Protein AF-A0A364VD06-F1 (afdb_monomer)

Radius of gyration: 24.63 Å; Cα contacts (8 Å, |Δi|>4): 506; chains: 1; bounding box: 63×83×62 Å

InterPro domains:
  IPR005321 Peptidase S58, DmpA [PF03576] (15-265)
  IPR005321 Peptidase S58, DmpA [PTHR36512] (17-267)
  IPR016117 ArgJ-like domain superfamily [SSF56266] (17-272)

Mean predicted aligned error: 12.64 Å

Organism: NCBI:txid2055947

pLDDT: mean 76.78, std 24.29, range [26.44, 98.81]

Solvent-accessible surface area (backbone atoms only — not comparable to full-atom values): 16702 Å² total; per-residue (Å²): 138,83,80,79,81,75,93,73,80,76,84,64,72,75,58,9,56,44,81,82,6,49,84,23,36,26,20,52,28,21,13,2,30,16,54,29,66,50,66,38,54,82,95,47,102,52,43,76,30,39,38,34,18,41,31,31,35,12,36,42,20,7,44,45,37,77,88,36,48,43,50,27,40,64,87,63,62,59,95,64,62,71,59,82,69,70,53,72,66,71,72,40,54,46,101,84,70,43,67,48,64,51,41,70,65,22,26,51,49,54,40,67,60,21,79,68,24,28,58,69,82,78,77,91,79,79,86,71,80,88,76,88,74,89,83,89,88,89,82,85,92,79,92,78,88,86,79,88,69,84,72,73,77,70,90,62,84,78,69,24,40,31,41,35,40,37,41,23,34,50,82,58,50,74,69,54,28,52,51,38,23,55,30,29,50,58,7,45,52,55,23,22,48,63,52,83,47,97,55,37,58,67,43,56,43,49,46,61,42,73,48,96,85,65,73,82,87,64,97,65,83,88,80,78,77,81,63,79,80,75,59,75,75,76,52,44,74,68,55,49,51,52,52,25,54,50,36,12,50,17,33,14,36,3,46,39,44,4,32,62,25,13,58,64,53,95,94,25,50,12,53,41,56,44,45,49,74,46,34,64,57,70,93,70,78,71,96,78,132

Secondary structure (DSSP, 8-state):
------TT-----S-S-SGGGTT-EETTEE-EEEEEEEEPPTTSTTTT-EEEEEEEE--SSBSB-TTT-SBTTGGG--TTGGGGG--HHHH-B-TTSPBPPPPHHHHHHHHHTSGGG--PPPP------------------------------------B--EEEEEESS---HHHHHHHHHHHHHHHHHHSBS-S-TTB--EEEEEE---TT----------SSSS----GGGS-HHHHHHHHHHHHHHHHHHHHHHHHT---BTTBPPHHHHHHHTTSS-S-S----

Nearest PDB structures (foldseek):
  4ihe-assembly1_A  TM=7.956E-01  e=1.108E-15  Streptantibioticus cattleyicolor
  3s3u-assembly1_A  TM=7.798E-01  e=3.876E-15  Streptantibioticus cattleyicolor
  4ihe-assembly2_B  TM=7.816E-01  e=5.884E-15  Streptantibioticus cattleyicolor
  4ihd-assembly1_A  TM=7.891E-01  e=2.720E-14  Streptantibioticus cattleyicolor
  3tm1-assembly1_A  TM=7.399E-01  e=4.454E-15  Streptantibioticus cattleyicolor

Structure (mmCIF, N/CA/C/O backbone):
data_AF-A0A364VD06-F1
#
_entry.id   AF-A0A364VD06-F1
#
loop_
_atom_site.group_PDB
_atom_site.id
_atom_site.type_symbol
_atom_site.label_atom_id
_atom_site.label_alt_id
_atom_site.label_comp_id
_atom_site.label_asym_id
_atom_site.label_entity_id
_atom_site.label_seq_id
_atom_site.pdbx_PDB_ins_code
_atom_site.Cartn_x
_atom_site.Cartn_y
_atom_site.Cartn_z
_atom_site.occupancy
_atom_site.B_iso_or_equiv
_atom_site.auth_seq_id
_atom_site.auth_comp_id
_atom_site.auth_asym_id
_atom_site.auth_atom_id
_atom_site.pdbx_PDB_model_num
ATOM 1 N N . ASP A 1 1 ? -28.774 -30.612 -4.378 1.00 36.72 1 ASP A N 1
ATOM 2 C CA . ASP A 1 1 ? -27.403 -30.069 -4.410 1.00 36.72 1 ASP A CA 1
ATOM 3 C C . ASP A 1 1 ? -27.417 -28.575 -4.667 1.00 36.72 1 ASP A C 1
ATOM 5 O O . ASP A 1 1 ? -27.367 -28.123 -5.804 1.00 36.72 1 ASP A O 1
ATOM 9 N N . GLN A 1 2 ? -27.587 -27.810 -3.589 1.00 27.64 2 GLN A N 1
ATOM 10 C CA . GLN A 1 2 ? -27.491 -26.353 -3.594 1.00 27.64 2 GLN A CA 1
ATOM 11 C C . GLN A 1 2 ? -26.003 -25.983 -3.557 1.00 27.64 2 GLN A C 1
ATOM 13 O O . GLN A 1 2 ? -25.320 -26.295 -2.585 1.00 27.64 2 GLN A O 1
ATOM 18 N N . ARG A 1 3 ? -25.489 -25.352 -4.620 1.00 30.38 3 ARG A N 1
ATOM 19 C CA . ARG A 1 3 ? -24.216 -24.625 -4.553 1.00 30.38 3 ARG A CA 1
ATOM 20 C C . ARG A 1 3 ? -24.477 -23.338 -3.781 1.00 30.38 3 ARG A C 1
ATOM 22 O O . ARG A 1 3 ? -25.237 -22.494 -4.241 1.00 30.38 3 ARG A O 1
ATOM 29 N N . SER A 1 4 ? -23.873 -23.229 -2.606 1.00 30.69 4 SER A N 1
ATOM 30 C CA . SER A 1 4 ? -23.713 -21.974 -1.883 1.00 30.69 4 SER A CA 1
ATOM 31 C C . SER A 1 4 ? -22.883 -21.022 -2.743 1.00 30.69 4 SER A C 1
ATOM 33 O O . SER A 1 4 ? -21.708 -21.293 -2.999 1.00 30.69 4 SER A O 1
ATOM 35 N N . GLU A 1 5 ? -23.497 -19.946 -3.224 1.00 34.19 5 GLU A N 1
ATOM 36 C CA . GLU A 1 5 ? -22.757 -18.812 -3.766 1.00 34.19 5 GLU A CA 1
ATOM 37 C C . GLU A 1 5 ? -22.038 -18.107 -2.615 1.00 34.19 5 GLU A C 1
ATOM 39 O O . GLU A 1 5 ? -22.646 -17.804 -1.589 1.00 34.19 5 GLU A O 1
ATOM 44 N N . ASP A 1 6 ? -20.731 -17.923 -2.775 1.00 32.88 6 ASP A N 1
ATOM 45 C CA . ASP A 1 6 ? -19.838 -17.276 -1.820 1.00 32.88 6 ASP A CA 1
ATOM 46 C C . ASP A 1 6 ? -20.001 -15.743 -1.909 1.00 32.88 6 ASP A C 1
ATOM 48 O O . ASP A 1 6 ? -19.650 -15.147 -2.937 1.00 32.88 6 ASP A O 1
ATOM 52 N N . PRO A 1 7 ? -20.555 -15.068 -0.885 1.00 32.47 7 PRO A N 1
ATOM 53 C CA . PRO A 1 7 ? -20.770 -13.630 -0.902 1.00 32.47 7 PRO A CA 1
ATOM 54 C C . PRO A 1 7 ? -19.480 -12.922 -0.467 1.00 32.47 7 PRO A C 1
ATOM 56 O O . PRO A 1 7 ? -19.363 -12.442 0.657 1.00 32.47 7 PRO A O 1
ATOM 59 N N . GLY A 1 8 ? -18.480 -12.874 -1.348 1.00 32.59 8 GLY A N 1
ATOM 60 C CA . GLY A 1 8 ? -17.195 -12.249 -1.005 1.00 32.59 8 GLY A CA 1
ATOM 61 C C . GLY A 1 8 ? -16.195 -12.052 -2.140 1.00 32.59 8 GLY A C 1
ATOM 62 O O . GLY A 1 8 ? -15.211 -11.336 -1.962 1.00 32.59 8 GLY A O 1
ATOM 63 N N . SER A 1 9 ? -16.442 -12.617 -3.323 1.00 36.97 9 SER A N 1
ATOM 64 C CA . SER A 1 9 ? -15.604 -12.375 -4.498 1.00 36.97 9 SER A CA 1
ATOM 65 C C . SER A 1 9 ? -15.882 -10.977 -5.056 1.00 36.97 9 SER A C 1
ATOM 67 O O . SER A 1 9 ? -16.634 -10.790 -6.012 1.00 36.97 9 SER A O 1
ATOM 69 N N . ASN A 1 10 ? -15.279 -9.958 -4.445 1.00 38.38 10 ASN A N 1
ATOM 70 C CA . ASN A 1 10 ? -15.113 -8.674 -5.103 1.00 38.38 10 ASN A CA 1
ATOM 71 C C . ASN A 1 10 ? -14.034 -8.890 -6.171 1.00 38.38 10 ASN A C 1
ATOM 73 O O . ASN A 1 10 ? -12.851 -8.638 -5.945 1.00 38.38 10 ASN A O 1
ATOM 77 N N . ALA A 1 11 ? -14.447 -9.441 -7.316 1.00 40.88 11 ALA A N 1
ATOM 78 C CA . ALA A 1 11 ? -13.677 -9.491 -8.551 1.00 40.88 11 ALA A CA 1
ATOM 79 C C . ALA A 1 11 ? -13.463 -8.046 -9.040 1.00 40.88 11 ALA A C 1
ATOM 81 O O . ALA A 1 11 ? -14.070 -7.577 -10.002 1.00 40.88 11 ALA A O 1
ATOM 82 N N . GLY A 1 12 ? -12.674 -7.296 -8.272 1.00 44.22 12 GLY A N 1
ATOM 83 C CA . GLY A 1 12 ? -12.392 -5.891 -8.465 1.00 44.22 12 GLY A CA 1
ATOM 84 C C . GLY A 1 12 ? -11.527 -5.729 -9.701 1.00 44.22 12 GLY A C 1
ATOM 85 O O . GLY A 1 12 ? -10.551 -6.449 -9.893 1.00 44.22 12 GLY A O 1
ATOM 86 N N . THR A 1 13 ? -11.937 -4.795 -10.549 1.00 50.88 13 THR A N 1
ATOM 87 C CA . THR A 1 13 ? -11.244 -4.300 -11.742 1.00 50.88 13 THR A CA 1
ATOM 88 C C . THR A 1 13 ? -9.730 -4.529 -11.721 1.00 50.88 13 THR A C 1
ATOM 90 O O . THR A 1 13 ? -9.037 -3.989 -10.861 1.00 50.88 13 THR A O 1
ATOM 93 N N . ARG A 1 14 ? -9.212 -5.272 -12.711 1.00 68.75 14 ARG A N 1
ATOM 94 C CA . ARG A 1 14 ? -7.769 -5.543 -12.868 1.00 68.75 14 ARG A CA 1
ATOM 95 C C . ARG A 1 14 ? -6.919 -4.273 -13.041 1.00 68.75 14 ARG A C 1
ATOM 97 O O . ARG A 1 14 ? -5.729 -4.323 -12.768 1.00 68.75 14 ARG A O 1
ATOM 104 N N . SER A 1 15 ? -7.519 -3.159 -13.471 1.00 76.06 15 SER A N 1
ATOM 105 C CA . SER A 1 15 ? -6.832 -1.879 -13.694 1.00 76.06 15 SER A CA 1
ATOM 106 C C . SER A 1 15 ? -6.941 -0.956 -12.477 1.00 76.06 15 SER A C 1
ATOM 108 O O . SER A 1 15 ? -8.039 -0.695 -11.979 1.00 76.06 15 SER A O 1
ATOM 110 N N . SER A 1 16 ? -5.812 -0.389 -12.041 1.00 89.75 16 SER A N 1
ATOM 111 C CA . SER A 1 16 ? -5.761 0.672 -11.021 1.00 89.75 16 SER A CA 1
ATOM 112 C C . SER A 1 16 ? -6.011 2.077 -11.584 1.00 89.75 16 SER A C 1
ATOM 114 O O . SER A 1 16 ? -6.089 3.053 -10.831 1.00 89.75 16 SER A O 1
ATOM 116 N N . CYS A 1 17 ? -6.160 2.221 -12.905 1.00 93.06 17 CYS A N 1
ATOM 117 C CA . CYS A 1 17 ? -6.302 3.511 -13.585 1.00 93.06 17 CYS A CA 1
ATOM 118 C C . CYS A 1 17 ? -7.764 3.989 -13.631 1.00 93.06 17 CYS A C 1
ATOM 120 O O . CYS A 1 17 ? -8.305 4.311 -14.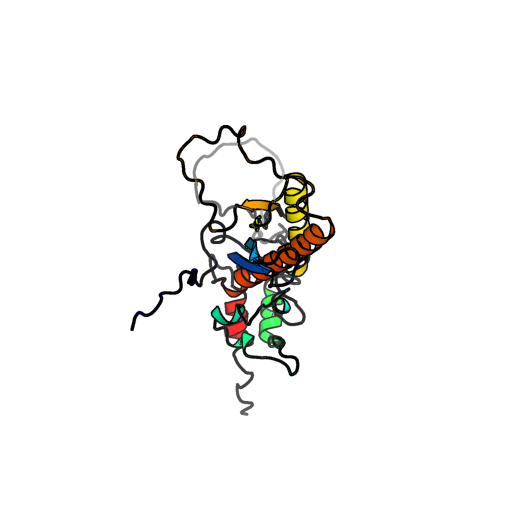695 1.00 93.06 17 CYS A O 1
ATOM 122 N N . ILE A 1 18 ? -8.398 4.052 -12.460 1.00 93.81 18 ILE A N 1
ATOM 123 C CA . ILE A 1 18 ? -9.812 4.400 -12.261 1.00 93.81 18 ILE A CA 1
ATOM 124 C C . ILE A 1 18 ? -9.968 5.572 -11.288 1.00 93.81 18 ILE A C 1
ATOM 126 O O . ILE A 1 18 ? -9.116 5.787 -10.426 1.00 93.81 18 ILE A O 1
ATOM 130 N N . GLY A 1 19 ? -11.060 6.335 -11.411 1.00 94.31 19 GLY A N 1
ATOM 131 C CA . GLY A 1 19 ? -11.362 7.460 -10.518 1.00 94.31 19 GLY A CA 1
ATOM 132 C C . GLY A 1 19 ? -10.174 8.415 -10.348 1.00 94.31 19 GLY A C 1
ATOM 133 O O . GLY A 1 19 ? -9.536 8.806 -11.327 1.00 94.31 19 GLY A O 1
ATOM 134 N N . ALA A 1 20 ? -9.833 8.738 -9.098 1.00 93.69 20 ALA A N 1
ATOM 135 C CA . ALA A 1 20 ? -8.666 9.561 -8.766 1.00 93.69 20 ALA A CA 1
ATOM 136 C C . ALA A 1 20 ? -7.315 8.924 -9.175 1.00 93.69 20 ALA A C 1
ATOM 138 O O . ALA A 1 20 ? -6.346 9.640 -9.407 1.00 93.69 20 ALA A O 1
ATOM 139 N N . GLY A 1 21 ? -7.250 7.598 -9.342 1.00 94.88 21 GLY A N 1
ATOM 140 C CA . GLY A 1 21 ? -6.067 6.875 -9.824 1.00 94.88 21 GLY A CA 1
ATOM 141 C C . GLY A 1 21 ? -5.807 7.005 -11.331 1.00 94.88 21 GLY A C 1
ATOM 142 O O . GLY A 1 21 ? -4.701 6.710 -11.793 1.00 94.88 21 GLY A O 1
ATOM 143 N N . ARG A 1 22 ? -6.779 7.482 -12.123 1.00 94.31 22 ARG A N 1
ATOM 144 C CA . ARG A 1 22 ? -6.655 7.606 -13.590 1.00 94.31 22 ARG A CA 1
ATOM 145 C C . ARG A 1 22 ? -5.430 8.429 -13.995 1.00 94.31 22 ARG A C 1
ATOM 147 O O . ARG A 1 22 ? -4.630 7.968 -14.801 1.00 94.31 22 ARG A O 1
ATOM 154 N N . GLY A 1 23 ? -5.269 9.611 -13.402 1.00 91.56 23 GLY A N 1
ATOM 155 C CA . GLY A 1 23 ? -4.155 10.528 -13.673 1.00 91.56 23 GLY A CA 1
ATOM 156 C C . GLY A 1 23 ? -2.950 10.369 -12.741 1.00 91.56 23 GLY A C 1
ATOM 157 O O . GLY A 1 23 ? -2.009 11.146 -12.847 1.00 91.56 23 GLY A O 1
ATOM 158 N N . ALA A 1 24 ? -2.978 9.406 -11.816 1.00 93.81 24 ALA A N 1
ATOM 159 C CA . ALA A 1 24 ? -1.940 9.252 -10.803 1.00 93.81 24 ALA A CA 1
ATOM 160 C C . ALA A 1 24 ? -0.601 8.790 -11.404 1.00 93.81 24 ALA A C 1
ATOM 162 O O . ALA A 1 24 ? -0.566 7.862 -12.222 1.00 93.81 24 ALA A O 1
ATOM 163 N N . THR A 1 25 ? 0.493 9.396 -10.944 1.00 92.94 25 THR A N 1
ATOM 164 C CA . THR A 1 25 ? 1.884 9.059 -11.279 1.00 92.94 25 THR A CA 1
ATOM 165 C C . THR A 1 25 ? 2.668 8.758 -10.008 1.00 92.94 25 THR A C 1
ATOM 167 O O . THR A 1 25 ? 2.644 9.551 -9.076 1.00 92.94 25 THR A O 1
ATOM 170 N N . ALA A 1 26 ? 3.380 7.640 -9.967 1.00 91.06 26 ALA A N 1
ATOM 171 C CA . ALA A 1 26 ? 4.240 7.255 -8.860 1.00 91.06 26 ALA A CA 1
ATOM 172 C C . ALA A 1 26 ? 5.706 7.425 -9.273 1.00 91.06 26 ALA A C 1
ATOM 174 O O . ALA A 1 26 ? 6.262 6.606 -10.011 1.00 91.06 26 ALA A O 1
ATOM 175 N N . GLY A 1 27 ? 6.313 8.541 -8.870 1.00 87.81 27 GLY A N 1
ATOM 176 C CA . GLY A 1 27 ? 7.571 8.983 -9.462 1.00 87.81 27 GLY A CA 1
ATOM 177 C C . GLY A 1 27 ? 7.390 9.303 -10.953 1.00 87.81 27 GLY A C 1
ATOM 178 O O . GLY A 1 27 ? 6.568 10.146 -11.314 1.00 87.81 27 GLY A O 1
ATOM 179 N N . ALA A 1 28 ? 8.154 8.640 -11.829 1.00 83.25 28 ALA A N 1
ATOM 180 C CA . ALA A 1 28 ? 7.954 8.701 -13.293 1.00 83.25 28 ALA A CA 1
ATOM 181 C C . ALA A 1 28 ? 7.119 7.547 -13.847 1.00 83.25 28 ALA A C 1
ATOM 183 O O . ALA A 1 28 ? 6.904 7.484 -15.055 1.00 83.25 28 ALA A O 1
ATOM 184 N N . LEU A 1 29 ? 6.681 6.620 -13.000 1.00 91.69 29 LEU A N 1
ATOM 185 C CA . LEU A 1 29 ? 5.861 5.505 -13.441 1.00 91.69 29 LEU A CA 1
ATOM 186 C C . LEU A 1 29 ? 4.390 5.839 -13.260 1.00 91.69 29 LEU A C 1
ATOM 188 O O . LEU A 1 29 ? 4.002 6.744 -12.514 1.00 91.69 29 LEU A O 1
ATOM 192 N N . LYS A 1 30 ? 3.544 5.078 -13.939 1.00 93.88 30 LYS A N 1
ATOM 193 C CA . LYS A 1 30 ? 2.115 5.142 -13.712 1.00 93.88 30 LYS A CA 1
ATOM 194 C C . LYS A 1 30 ? 1.819 4.693 -12.275 1.00 93.88 30 LYS A C 1
ATOM 196 O O . LYS A 1 30 ? 2.238 3.620 -11.851 1.00 93.88 30 LYS A O 1
ATOM 201 N N . GLY A 1 31 ? 1.105 5.541 -11.537 1.00 94.06 31 GLY A N 1
ATOM 202 C CA . GLY A 1 31 ? 0.510 5.200 -10.247 1.00 94.06 31 GLY A CA 1
ATOM 203 C C . GLY A 1 31 ? -0.921 4.692 -10.422 1.00 94.06 31 GLY A C 1
ATOM 204 O O . GLY A 1 31 ? -1.351 4.360 -11.527 1.00 94.06 31 GLY A O 1
ATOM 205 N N . GLY A 1 32 ? -1.724 4.707 -9.366 1.00 96.25 32 GLY A N 1
ATOM 206 C CA . GLY A 1 32 ? -3.113 4.276 -9.494 1.00 96.25 32 GLY A CA 1
ATOM 207 C C . GLY A 1 32 ? -3.839 4.142 -8.172 1.00 96.25 32 GLY A C 1
ATOM 208 O O . GLY A 1 32 ? -3.337 4.543 -7.127 1.00 96.25 32 GLY A O 1
ATOM 209 N N . PHE A 1 33 ? -5.036 3.576 -8.238 1.00 97.62 33 PHE A N 1
ATOM 210 C CA . PHE A 1 33 ? -5.810 3.159 -7.081 1.00 97.62 33 PHE A CA 1
ATOM 211 C C . PHE A 1 33 ? -5.487 1.710 -6.700 1.00 97.62 33 PHE A C 1
ATOM 213 O O . PHE A 1 33 ? -5.505 0.824 -7.551 1.00 97.62 33 PHE A O 1
ATOM 220 N N . GLY A 1 34 ? -5.243 1.451 -5.423 1.00 97.31 34 GLY A N 1
ATOM 221 C CA . GLY A 1 34 ? -5.107 0.098 -4.899 1.00 97.31 34 GLY A CA 1
ATOM 222 C C . GLY A 1 34 ? -5.801 -0.056 -3.559 1.00 97.31 34 GLY A C 1
ATOM 223 O O . GLY A 1 34 ? -6.060 0.920 -2.854 1.00 97.31 34 GLY A O 1
ATOM 224 N N . GLN A 1 35 ? -6.119 -1.297 -3.215 1.00 96.88 35 GLN A N 1
ATOM 225 C CA . GLN A 1 35 ? -6.749 -1.638 -1.949 1.00 96.88 35 GLN A CA 1
ATOM 226 C C . GLN A 1 35 ? -6.176 -2.940 -1.407 1.00 96.88 35 GLN A C 1
ATOM 228 O O . GLN A 1 35 ? -5.760 -3.798 -2.180 1.00 96.88 35 GLN A O 1
ATOM 233 N N . ALA A 1 36 ? -6.177 -3.078 -0.089 1.00 97.62 36 ALA A N 1
ATOM 234 C CA . ALA A 1 36 ? -5.827 -4.313 0.594 1.00 97.62 36 ALA A CA 1
ATOM 235 C C . ALA A 1 36 ? -6.552 -4.379 1.936 1.00 97.62 36 ALA A C 1
ATOM 237 O O . ALA A 1 36 ? -6.872 -3.352 2.537 1.00 97.62 36 ALA A O 1
ATOM 238 N N . SER A 1 37 ? -6.778 -5.585 2.441 1.00 96.75 37 SER A N 1
ATOM 239 C CA . SER A 1 37 ? -7.373 -5.787 3.759 1.00 96.75 37 SER A CA 1
ATOM 240 C C . SER A 1 37 ? -6.777 -6.987 4.475 1.00 96.75 37 SER A C 1
ATOM 242 O O . SER A 1 37 ? -6.149 -7.858 3.869 1.00 96.75 37 SER A O 1
ATOM 244 N N . ALA A 1 38 ? -6.975 -7.029 5.785 1.00 95.94 38 ALA A N 1
ATOM 245 C CA . ALA A 1 38 ? -6.670 -8.174 6.621 1.00 95.94 38 ALA A CA 1
ATOM 246 C C . ALA A 1 38 ? -7.745 -8.330 7.698 1.00 95.94 38 ALA A C 1
ATOM 248 O O . ALA A 1 38 ? -8.287 -7.345 8.207 1.00 95.94 38 ALA A O 1
ATOM 249 N N . VAL A 1 39 ? -8.023 -9.584 8.040 1.00 95.31 39 VAL A N 1
ATOM 250 C CA . VAL A 1 39 ? -8.900 -9.962 9.146 1.00 95.31 39 VAL A CA 1
ATOM 251 C C . VAL A 1 39 ? -8.021 -10.454 10.285 1.00 95.31 39 VAL A C 1
ATOM 253 O O . VAL A 1 39 ? -7.088 -11.229 10.062 1.00 95.31 39 VAL A O 1
ATOM 256 N N . PHE A 1 40 ? -8.296 -10.000 11.502 1.00 94.81 40 PHE A N 1
ATOM 257 C CA . PHE A 1 40 ? -7.611 -10.507 12.681 1.00 94.81 40 PHE A CA 1
ATOM 258 C C . PHE A 1 40 ? -7.995 -11.972 12.921 1.00 94.81 40 PHE A C 1
ATOM 260 O O . PHE A 1 40 ? -9.189 -12.284 12.978 1.00 94.81 40 PHE A O 1
ATOM 267 N N . PRO A 1 41 ? -7.010 -12.873 13.071 1.00 93.25 41 PRO A N 1
ATOM 268 C CA . PRO A 1 41 ? -7.284 -14.292 13.206 1.00 93.25 41 PRO A CA 1
ATOM 269 C C . PRO A 1 41 ? -7.941 -14.617 14.548 1.00 93.25 41 PRO A C 1
ATOM 271 O O . PRO A 1 41 ? -7.793 -13.888 15.539 1.00 93.25 41 PRO A O 1
ATOM 274 N N . GLU A 1 42 ? -8.632 -15.756 14.568 1.00 92.88 42 GLU A N 1
ATOM 275 C CA . GLU A 1 42 ? -9.198 -16.342 15.780 1.00 92.88 42 GLU A CA 1
ATOM 276 C C . GLU A 1 42 ? -8.148 -16.485 16.889 1.00 92.88 42 GLU A C 1
ATOM 278 O O . GLU A 1 42 ? -6.963 -16.718 16.638 1.00 92.88 42 GLU A O 1
ATOM 283 N N . GLY A 1 43 ? -8.586 -16.317 18.137 1.00 88.50 43 GLY A N 1
ATOM 284 C CA . GLY A 1 43 ? -7.708 -16.371 19.312 1.00 88.50 43 GLY A CA 1
ATOM 285 C C . GLY A 1 43 ? -6.885 -15.101 19.572 1.00 88.50 43 GLY A C 1
ATOM 286 O O . GLY A 1 43 ? -6.153 -15.052 20.561 1.00 88.50 43 GLY A O 1
ATOM 287 N N . THR A 1 44 ? -7.011 -14.057 18.745 1.00 91.31 44 THR A N 1
ATOM 288 C CA . THR A 1 44 ? -6.454 -12.726 19.042 1.00 91.31 44 THR A CA 1
ATOM 289 C C . THR A 1 44 ? -7.467 -11.835 19.761 1.00 91.31 44 THR A C 1
ATOM 291 O O . THR A 1 44 ? -8.675 -12.030 19.666 1.00 91.31 44 THR A O 1
ATOM 294 N N . ALA A 1 45 ? -6.987 -10.789 20.441 1.00 88.81 45 ALA A N 1
ATOM 295 C CA . ALA A 1 45 ? -7.849 -9.821 21.132 1.00 88.81 45 ALA A CA 1
ATOM 296 C C . ALA A 1 45 ? -8.724 -8.965 20.191 1.00 88.81 45 ALA A C 1
ATOM 298 O O . ALA A 1 45 ? -9.479 -8.120 20.670 1.00 88.81 45 ALA A O 1
ATOM 299 N N . LEU A 1 46 ? -8.574 -9.121 18.874 1.00 91.06 46 LEU A N 1
ATOM 300 C CA . LEU A 1 46 ? -9.342 -8.423 17.845 1.00 91.06 46 LEU A CA 1
ATOM 301 C C . LEU A 1 46 ? -9.967 -9.401 16.842 1.00 91.06 46 LEU A C 1
ATOM 303 O O . LEU A 1 46 ? -10.345 -8.969 15.758 1.00 91.06 46 LEU A O 1
ATOM 307 N N . ALA A 1 47 ? -10.043 -10.695 17.17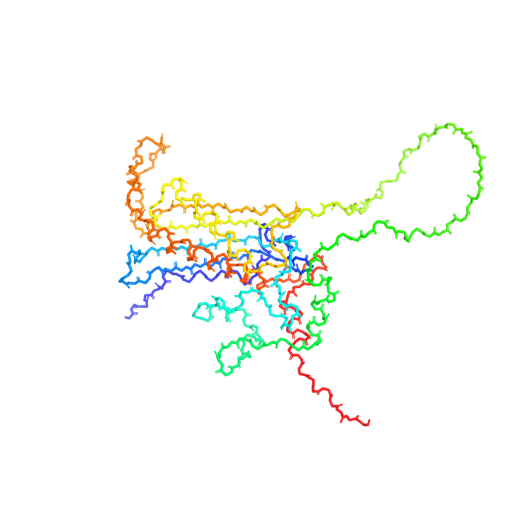5 1.00 92.12 47 ALA A N 1
ATOM 308 C CA . ALA A 1 47 ? -10.528 -11.745 16.283 1.00 92.12 47 ALA A CA 1
ATOM 309 C C . ALA A 1 47 ? -11.823 -11.344 15.555 1.00 92.12 47 ALA A C 1
ATOM 311 O O . ALA A 1 47 ? -12.750 -10.802 16.157 1.00 92.12 47 ALA A O 1
ATOM 312 N N . GLY A 1 48 ? -11.853 -11.573 14.241 1.00 88.81 48 GLY A N 1
ATOM 313 C CA . GLY A 1 48 ? -12.991 -11.240 13.383 1.00 88.81 48 GLY A CA 1
ATOM 314 C C . GLY A 1 48 ? -13.081 -9.769 12.965 1.00 88.81 48 GLY A C 1
ATOM 315 O O . GLY A 1 48 ? -13.790 -9.461 12.008 1.00 88.81 48 GLY A O 1
ATOM 316 N N . HIS A 1 49 ? -12.340 -8.849 13.595 1.00 92.00 49 HIS A N 1
ATOM 317 C CA . HIS A 1 49 ? -12.269 -7.479 13.097 1.00 92.00 49 HIS A CA 1
ATOM 318 C C . HIS A 1 49 ? -11.421 -7.379 11.827 1.00 92.00 49 HIS A C 1
ATOM 320 O O . HIS A 1 49 ? -10.429 -8.086 11.642 1.00 92.00 49 HIS A O 1
ATOM 326 N N . VAL A 1 50 ? -11.792 -6.435 10.968 1.00 94.94 50 VAL A N 1
ATOM 327 C CA . VAL A 1 50 ? -11.128 -6.153 9.696 1.00 94.94 50 VAL A CA 1
ATOM 328 C C . VAL A 1 50 ? -10.395 -4.821 9.777 1.00 94.94 50 VAL A C 1
ATOM 330 O O . VAL A 1 50 ? -10.870 -3.875 10.412 1.00 94.94 50 VAL A O 1
ATOM 333 N N . VAL A 1 51 ? -9.255 -4.730 9.098 1.00 97.56 51 VAL A N 1
ATOM 334 C CA . VAL A 1 51 ? -8.626 -3.467 8.698 1.00 97.56 51 VAL A CA 1
ATOM 335 C C . VAL A 1 51 ? -8.442 -3.502 7.188 1.00 97.56 51 VAL A C 1
ATOM 337 O O . VAL A 1 51 ? -7.867 -4.446 6.649 1.00 97.56 51 VAL A O 1
ATOM 340 N N . ALA A 1 52 ? -8.932 -2.476 6.508 1.00 98.12 52 ALA A N 1
ATOM 341 C CA . ALA A 1 52 ? -8.820 -2.298 5.071 1.00 98.12 52 ALA A CA 1
ATOM 342 C C . ALA A 1 52 ? -8.200 -0.937 4.762 1.00 98.12 52 ALA A C 1
ATOM 344 O O . ALA A 1 52 ? -8.456 0.040 5.465 1.00 98.12 52 ALA A O 1
ATOM 345 N N . ALA A 1 53 ? -7.409 -0.872 3.700 1.00 98.44 53 ALA A N 1
ATOM 346 C CA . ALA A 1 53 ? -6.851 0.352 3.161 1.00 98.44 53 ALA A CA 1
ATOM 347 C C . ALA A 1 53 ? -7.235 0.494 1.688 1.00 98.44 53 ALA A C 1
ATOM 349 O O . ALA A 1 53 ? -7.237 -0.484 0.944 1.00 98.44 53 ALA A O 1
ATOM 350 N N . ALA A 1 54 ? -7.523 1.723 1.275 1.00 98.06 54 ALA A N 1
ATOM 351 C CA . ALA A 1 54 ? -7.743 2.110 -0.111 1.00 98.06 54 ALA A CA 1
ATOM 352 C C . ALA A 1 54 ? -6.915 3.367 -0.389 1.00 98.06 54 ALA A C 1
ATOM 354 O O . ALA A 1 54 ? -7.032 4.349 0.346 1.00 98.06 54 ALA A O 1
ATOM 355 N N . VAL A 1 55 ? -6.048 3.333 -1.400 1.00 98.56 55 VAL A N 1
ATOM 356 C CA . VAL A 1 55 ? -4.989 4.330 -1.603 1.00 98.56 55 VAL A CA 1
ATOM 357 C C . VAL A 1 55 ? -4.910 4.730 -3.068 1.00 98.56 55 VAL A C 1
ATOM 359 O O . VAL A 1 55 ? -4.913 3.881 -3.956 1.00 98.56 55 VAL A O 1
ATOM 362 N N . VAL A 1 56 ? -4.812 6.032 -3.320 1.00 98.38 56 VAL A N 1
ATOM 363 C CA . VAL A 1 56 ? -4.397 6.592 -4.605 1.00 98.38 56 VAL A CA 1
ATOM 364 C C . VAL A 1 56 ? -2.918 6.927 -4.502 1.00 98.38 56 VAL A C 1
ATOM 366 O O . VAL A 1 56 ? -2.526 7.877 -3.824 1.00 98.38 56 VAL A O 1
ATOM 369 N N . THR A 1 57 ? -2.102 6.136 -5.181 1.00 97.25 57 THR A N 1
ATOM 370 C CA . THR A 1 57 ? -0.645 6.232 -5.179 1.00 97.25 57 THR A CA 1
ATOM 371 C C . THR A 1 57 ? -0.207 7.248 -6.221 1.00 97.25 57 THR A C 1
ATOM 373 O O . THR A 1 57 ? -0.133 6.932 -7.410 1.00 97.25 57 THR A O 1
ATOM 376 N N . ASN A 1 58 ? 0.080 8.470 -5.776 1.00 96.31 58 ASN A N 1
ATOM 377 C CA . ASN A 1 58 ? 0.674 9.519 -6.604 1.00 96.31 58 ASN A CA 1
ATOM 378 C C . ASN A 1 58 ? 1.852 10.224 -5.889 1.00 96.31 58 ASN A C 1
ATOM 380 O O . ASN A 1 58 ? 1.807 11.443 -5.721 1.00 96.31 58 ASN A O 1
ATOM 384 N N . PRO A 1 59 ? 2.864 9.484 -5.391 1.00 94.62 59 PRO A N 1
ATOM 385 C CA . PRO A 1 59 ? 4.010 10.063 -4.692 1.00 94.62 59 PRO A CA 1
ATOM 386 C C . PRO A 1 59 ? 5.038 10.688 -5.644 1.00 94.62 59 PRO A C 1
ATOM 388 O O . PRO A 1 59 ? 5.187 10.263 -6.793 1.00 94.62 59 PRO A O 1
ATOM 391 N N . GLN A 1 60 ? 5.837 11.627 -5.129 1.00 91.38 60 GLN A N 1
ATOM 392 C CA . GLN A 1 60 ? 7.057 12.079 -5.803 1.00 91.38 60 GLN A CA 1
ATOM 393 C C . GLN A 1 60 ? 8.152 11.002 -5.829 1.00 91.38 60 GLN A C 1
ATOM 395 O O . GLN A 1 60 ? 8.901 10.900 -6.808 1.00 91.38 60 GLN A O 1
ATOM 400 N N . GLY A 1 61 ? 8.275 10.254 -4.728 1.00 91.25 61 GLY A N 1
ATOM 401 C CA . GLY A 1 61 ? 9.292 9.225 -4.532 1.00 91.25 61 GLY A CA 1
ATOM 402 C C . GLY A 1 61 ? 9.110 7.988 -5.409 1.00 91.25 61 GLY A C 1
ATOM 403 O O . GLY A 1 61 ? 8.073 7.781 -6.038 1.00 91.25 61 GLY A O 1
ATOM 404 N N . SER A 1 62 ? 10.136 7.138 -5.423 1.00 92.88 62 SER A N 1
ATOM 405 C CA . SER A 1 62 ? 10.105 5.869 -6.147 1.00 92.88 62 SER A CA 1
ATOM 406 C C . SER A 1 62 ? 9.246 4.833 -5.433 1.00 92.88 62 SER A C 1
ATOM 408 O O . SER A 1 62 ? 9.340 4.674 -4.217 1.00 92.88 62 SER A O 1
ATOM 410 N N . VAL A 1 63 ? 8.488 4.064 -6.212 1.00 95.00 63 VAL A N 1
ATOM 411 C CA . VAL A 1 63 ? 7.745 2.875 -5.761 1.00 95.00 63 VAL A CA 1
ATOM 412 C C . VAL A 1 63 ? 8.488 1.564 -6.006 1.00 95.00 63 VAL A C 1
ATOM 414 O O . VAL A 1 63 ? 7.961 0.505 -5.691 1.00 95.00 63 VAL A O 1
ATOM 417 N N . PHE A 1 64 ? 9.703 1.607 -6.554 1.00 94.81 64 PHE A N 1
ATOM 418 C CA . PHE A 1 64 ? 10.522 0.421 -6.806 1.00 94.81 64 PHE A CA 1
ATOM 419 C C . PHE A 1 64 ? 11.935 0.569 -6.242 1.00 94.81 64 PHE A C 1
ATOM 421 O O . PHE A 1 64 ? 12.483 1.676 -6.152 1.00 94.81 64 PHE A O 1
ATOM 428 N N . ASP A 1 65 ? 12.533 -0.568 -5.905 1.00 94.06 65 ASP A N 1
ATOM 429 C CA . ASP A 1 65 ? 13.925 -0.682 -5.501 1.00 94.06 65 ASP A CA 1
ATOM 430 C C . ASP A 1 65 ? 14.850 -0.592 -6.718 1.00 94.06 65 ASP A C 1
ATOM 432 O O . ASP A 1 65 ? 14.794 -1.465 -7.584 1.00 94.06 65 ASP A O 1
ATOM 436 N N . PRO A 1 66 ? 15.733 0.420 -6.816 1.00 91.69 66 PRO A N 1
ATOM 437 C CA . PRO A 1 66 ? 16.638 0.554 -7.954 1.00 91.69 66 PRO A CA 1
ATOM 438 C C . PRO A 1 66 ? 17.678 -0.572 -8.047 1.00 91.69 66 PRO A C 1
ATOM 440 O O . PRO A 1 66 ? 18.313 -0.707 -9.088 1.00 91.69 66 PRO A O 1
ATOM 443 N N . THR A 1 67 ? 17.860 -1.370 -6.992 1.00 92.12 67 THR A N 1
ATOM 444 C CA . THR A 1 67 ? 18.799 -2.502 -6.973 1.00 92.12 67 THR A CA 1
ATOM 445 C C . THR A 1 67 ? 18.177 -3.763 -7.560 1.00 92.12 67 THR A C 1
ATOM 447 O O . THR A 1 67 ? 18.857 -4.521 -8.242 1.00 92.12 67 THR A O 1
ATOM 450 N N . THR A 1 68 ? 16.890 -4.003 -7.295 1.00 93.19 68 THR A N 1
ATOM 451 C CA . THR A 1 68 ? 16.196 -5.237 -7.704 1.00 93.19 68 THR A CA 1
ATOM 452 C C . THR A 1 68 ? 15.174 -5.018 -8.817 1.00 93.19 68 THR A C 1
ATOM 454 O O . THR A 1 68 ? 14.739 -5.974 -9.453 1.00 93.19 68 THR A O 1
ATOM 457 N N . GLY A 1 69 ? 14.756 -3.776 -9.054 1.00 92.62 69 GLY A N 1
ATOM 458 C CA . GLY A 1 69 ? 13.672 -3.412 -9.965 1.00 92.62 69 GLY A CA 1
ATOM 459 C C . GLY A 1 69 ? 12.272 -3.754 -9.447 1.00 92.62 69 GLY A C 1
ATOM 460 O O . GLY A 1 69 ? 11.296 -3.436 -10.121 1.00 92.62 69 GLY A O 1
ATOM 461 N N . LEU A 1 70 ? 12.145 -4.387 -8.277 1.00 95.19 70 LEU A N 1
ATOM 462 C CA . LEU A 1 70 ? 10.860 -4.804 -7.715 1.00 95.19 70 LEU A CA 1
ATOM 463 C C . LEU A 1 70 ? 10.181 -3.661 -6.949 1.00 95.19 70 LEU A C 1
ATOM 465 O O . LEU A 1 70 ? 10.881 -2.791 -6.425 1.00 95.19 70 LEU A O 1
ATOM 469 N N . PRO A 1 71 ? 8.841 -3.655 -6.825 1.00 96.06 71 PRO A N 1
ATOM 470 C CA . PRO A 1 71 ? 8.153 -2.675 -6.007 1.00 96.06 71 PRO A CA 1
ATOM 471 C C . PRO A 1 71 ? 8.630 -2.742 -4.556 1.00 96.06 71 PRO A C 1
ATOM 473 O O . PRO A 1 71 ? 8.807 -3.826 -3.988 1.00 96.06 71 PRO A O 1
ATOM 476 N N . TRP A 1 72 ? 8.803 -1.583 -3.929 1.00 96.12 72 TRP A N 1
ATOM 477 C CA . TRP A 1 72 ? 8.970 -1.543 -2.485 1.00 96.12 72 TRP A CA 1
ATOM 478 C C . TRP A 1 72 ? 7.727 -2.149 -1.827 1.00 96.12 72 TRP A C 1
ATOM 480 O O . TRP A 1 72 ? 6.601 -1.863 -2.225 1.00 96.12 72 TRP A O 1
ATOM 490 N N . GLY A 1 73 ? 7.931 -3.020 -0.842 1.00 95.56 73 GLY A N 1
ATOM 491 C CA . GLY A 1 73 ? 6.836 -3.731 -0.186 1.00 95.56 73 GLY A CA 1
ATOM 492 C C . GLY A 1 73 ? 6.331 -4.967 -0.933 1.00 95.56 73 GLY A C 1
ATOM 493 O O . GLY A 1 73 ? 5.381 -5.584 -0.465 1.00 95.56 73 GLY A O 1
ATOM 494 N N . ILE A 1 74 ? 6.969 -5.415 -2.026 1.00 95.50 74 ILE A N 1
ATOM 495 C CA . ILE A 1 74 ? 6.578 -6.667 -2.708 1.00 95.50 74 ILE A CA 1
ATOM 496 C C . ILE A 1 74 ? 6.561 -7.885 -1.762 1.00 95.50 74 ILE A C 1
ATOM 498 O O . ILE A 1 74 ? 5.749 -8.789 -1.918 1.00 95.50 74 ILE A O 1
ATOM 502 N N . GLY A 1 75 ? 7.417 -7.888 -0.734 1.00 93.31 75 GLY A N 1
ATOM 503 C CA . GLY A 1 75 ? 7.468 -8.930 0.296 1.00 93.31 75 GLY A CA 1
ATOM 504 C C . GLY A 1 75 ? 6.372 -8.845 1.366 1.00 93.31 75 GLY A C 1
ATOM 505 O O . GLY A 1 75 ? 6.337 -9.701 2.244 1.00 93.31 75 GLY A O 1
ATOM 506 N N . SER A 1 76 ? 5.499 -7.833 1.321 1.00 93.62 76 SER A N 1
ATOM 507 C CA . SER A 1 76 ? 4.339 -7.706 2.218 1.00 93.62 76 SER A CA 1
ATOM 508 C C . SER A 1 76 ? 3.142 -8.568 1.792 1.00 93.62 76 SER A C 1
ATOM 510 O O . SER A 1 76 ? 2.122 -8.565 2.478 1.00 93.62 76 SER A O 1
ATOM 512 N N . GLU A 1 77 ? 3.280 -9.301 0.680 1.00 92.75 77 GLU A N 1
ATOM 513 C CA . GLU A 1 77 ? 2.274 -10.200 0.115 1.00 92.75 77 GLU A CA 1
ATOM 514 C C . GLU A 1 77 ? 1.656 -11.122 1.175 1.00 92.75 77 GLU A C 1
ATOM 516 O O . GLU A 1 77 ? 2.356 -11.830 1.904 1.00 92.75 77 GLU A O 1
ATOM 521 N N . MET A 1 78 ? 0.325 -11.167 1.215 1.00 91.31 78 MET A N 1
ATOM 522 C CA . MET A 1 78 ? -0.422 -12.119 2.031 1.00 91.31 78 MET A CA 1
ATOM 523 C C . MET A 1 78 ? -1.102 -13.164 1.150 1.00 91.31 78 MET A C 1
ATOM 525 O O . MET A 1 78 ? -1.831 -12.828 0.225 1.00 91.31 78 MET A O 1
ATOM 529 N N . ALA A 1 79 ? -0.879 -14.446 1.459 1.00 88.56 79 ALA A N 1
ATOM 530 C CA . ALA A 1 79 ? -1.546 -15.582 0.812 1.00 88.56 79 ALA A CA 1
ATOM 531 C C . ALA A 1 79 ? -1.500 -15.575 -0.736 1.00 88.56 79 ALA A C 1
ATOM 533 O O . ALA A 1 79 ? -2.431 -16.044 -1.385 1.00 88.56 79 ALA A O 1
ATOM 534 N N . GLY A 1 80 ? -0.419 -15.054 -1.329 1.00 89.56 80 GLY A N 1
ATOM 535 C CA . GLY A 1 80 ? -0.254 -15.012 -2.786 1.00 89.56 80 GLY A CA 1
ATOM 536 C C . GLY A 1 80 ? -1.169 -14.011 -3.499 1.00 89.56 80 GLY A C 1
ATOM 537 O O . GLY A 1 80 ? -1.413 -14.157 -4.693 1.00 89.56 80 GLY A O 1
ATOM 538 N N . GLU A 1 81 ? -1.718 -13.020 -2.791 1.00 92.19 81 GLU A N 1
ATOM 539 C CA . GLU A 1 81 ? -2.721 -12.094 -3.335 1.00 92.19 81 GLU A CA 1
ATOM 540 C C . GLU A 1 81 ? -2.283 -11.332 -4.594 1.00 92.19 81 GLU A C 1
ATOM 542 O O . GLU A 1 81 ? -3.132 -10.939 -5.393 1.00 92.19 81 GLU A O 1
ATOM 547 N N . PHE A 1 82 ? -0.978 -11.122 -4.805 1.00 93.69 82 PHE A N 1
ATOM 548 C CA . PHE A 1 82 ? -0.482 -10.407 -5.981 1.00 93.69 82 PHE A CA 1
ATOM 549 C C . PHE A 1 82 ? -0.513 -11.276 -7.247 1.00 93.69 82 PHE A C 1
ATOM 551 O O . PHE A 1 82 ? -0.441 -10.742 -8.354 1.00 93.69 82 PHE A O 1
ATOM 558 N N . ALA A 1 83 ? -0.702 -12.595 -7.122 1.00 90.12 83 ALA A N 1
ATOM 559 C CA . ALA A 1 83 ? -0.814 -13.507 -8.260 1.00 90.12 83 ALA A CA 1
ATOM 560 C C . ALA A 1 83 ? -2.014 -13.199 -9.177 1.00 90.12 83 ALA A C 1
ATOM 562 O O . ALA A 1 83 ? -2.001 -13.588 -10.343 1.00 90.12 83 ALA A O 1
ATOM 563 N N . VAL A 1 84 ? -3.018 -12.455 -8.692 1.00 89.00 84 VAL A N 1
ATOM 564 C CA . VAL A 1 84 ? -4.190 -12.022 -9.478 1.00 89.00 84 VAL A CA 1
ATOM 565 C C . VAL A 1 84 ? -3.825 -11.195 -10.719 1.00 89.00 84 VAL A C 1
ATOM 567 O O . VAL A 1 84 ? -4.604 -11.133 -11.669 1.00 89.00 84 VAL A O 1
ATOM 570 N N . TYR A 1 85 ? -2.643 -10.571 -10.729 1.00 90.25 85 TYR A N 1
ATOM 571 C CA . TYR A 1 85 ? -2.163 -9.768 -11.854 1.00 90.25 85 TYR A CA 1
ATOM 572 C C . TYR A 1 85 ? -1.508 -10.591 -12.966 1.00 90.25 85 TYR A C 1
ATOM 574 O O . TYR A 1 85 ? -1.198 -10.028 -14.009 1.00 90.25 85 TYR A O 1
ATOM 582 N N . GLU A 1 86 ? -1.307 -11.900 -12.759 1.00 88.44 86 GLU A N 1
ATOM 583 C CA . GLU A 1 86 ? -0.798 -12.842 -13.772 1.00 88.44 86 GLU A CA 1
ATOM 584 C C . GLU A 1 86 ? 0.541 -12.411 -14.412 1.00 88.44 86 GLU A C 1
ATOM 586 O O . GLU A 1 86 ? 0.869 -12.805 -15.529 1.00 88.44 86 GLU A O 1
ATOM 591 N N . LEU A 1 87 ? 1.339 -11.615 -13.691 1.00 85.69 87 LEU A N 1
ATOM 592 C CA . LEU A 1 87 ? 2.657 -11.166 -14.136 1.00 85.69 87 LEU A CA 1
ATOM 593 C C . LEU A 1 87 ? 3.665 -12.313 -14.002 1.00 85.69 87 LEU A C 1
ATOM 595 O O . LEU A 1 87 ? 3.858 -12.853 -12.906 1.00 85.69 87 LEU A O 1
ATOM 599 N N . SER A 1 88 ? 4.329 -12.673 -15.103 1.00 86.12 88 SER A N 1
ATOM 600 C CA . SER A 1 88 ? 5.276 -13.794 -15.166 1.00 86.12 88 SER A CA 1
ATOM 601 C C . SER A 1 88 ? 6.405 -13.643 -14.146 1.00 86.12 88 SER A C 1
ATOM 603 O O . SER A 1 88 ? 6.823 -14.612 -13.504 1.00 86.12 88 SER A O 1
ATOM 605 N N . ILE A 1 89 ? 6.835 -12.401 -13.914 1.00 84.75 89 ILE A N 1
ATOM 606 C CA . ILE A 1 89 ? 7.886 -12.073 -12.957 1.00 84.75 89 ILE A CA 1
ATOM 607 C C . ILE A 1 89 ? 7.534 -12.505 -11.526 1.00 84.75 89 ILE A C 1
ATOM 609 O O . ILE A 1 89 ? 8.447 -12.841 -10.775 1.00 84.75 89 ILE A O 1
ATOM 613 N N . LEU A 1 90 ? 6.247 -12.528 -11.139 1.00 85.81 90 LEU A N 1
ATOM 614 C CA . LEU A 1 90 ? 5.814 -12.857 -9.768 1.00 85.81 90 LEU A CA 1
ATOM 615 C C . LEU A 1 90 ? 5.932 -14.362 -9.485 1.00 85.81 90 LEU A C 1
ATOM 617 O O . LEU A 1 90 ? 5.992 -14.783 -8.325 1.00 85.81 90 LEU A O 1
ATOM 621 N N . GLY A 1 91 ? 5.985 -15.172 -10.546 1.00 84.25 91 GLY A N 1
ATOM 622 C CA . GLY A 1 91 ? 6.257 -16.605 -10.477 1.00 84.25 91 GLY A CA 1
ATOM 623 C C . GLY A 1 91 ? 7.742 -16.937 -10.310 1.00 84.25 91 GLY A C 1
ATOM 624 O O . GLY A 1 91 ? 8.071 -18.044 -9.888 1.00 84.25 91 GLY A O 1
ATOM 625 N N . ARG A 1 92 ? 8.652 -15.995 -10.594 1.00 87.62 92 ARG A N 1
ATOM 626 C CA . ARG A 1 92 ? 10.095 -16.201 -10.417 1.00 87.62 92 ARG A CA 1
ATOM 627 C C . ARG A 1 92 ? 10.439 -16.025 -8.949 1.00 87.62 92 ARG A C 1
ATOM 629 O O . ARG A 1 92 ? 10.560 -14.894 -8.485 1.00 87.62 92 ARG A O 1
ATOM 636 N N . ARG A 1 93 ? 10.573 -17.127 -8.212 1.00 88.19 93 ARG A N 1
ATOM 637 C CA . ARG A 1 93 ? 10.882 -17.090 -6.779 1.00 88.19 93 ARG A CA 1
ATOM 638 C C . ARG A 1 93 ? 12.241 -17.708 -6.464 1.00 88.19 93 ARG A C 1
ATOM 640 O O . ARG A 1 93 ? 12.653 -18.659 -7.123 1.00 88.19 93 ARG A O 1
ATOM 647 N N . ASP A 1 94 ? 12.937 -17.135 -5.487 1.00 87.31 94 ASP A N 1
ATOM 648 C CA . ASP A 1 94 ? 14.176 -17.692 -4.943 1.00 87.31 94 ASP A CA 1
ATOM 649 C C . ASP A 1 94 ? 13.894 -18.910 -4.040 1.00 87.31 94 ASP A C 1
ATOM 651 O O . ASP A 1 94 ? 12.746 -19.280 -3.785 1.00 87.31 94 ASP A O 1
ATOM 655 N N . GLU A 1 95 ? 14.952 -19.538 -3.529 1.00 88.88 95 GLU A N 1
ATOM 656 C CA . GLU A 1 95 ? 14.864 -20.683 -2.607 1.00 88.88 95 GLU A CA 1
ATOM 657 C C . GLU A 1 95 ? 14.112 -20.370 -1.294 1.00 88.88 95 GLU A C 1
ATOM 659 O O . GLU A 1 95 ? 13.677 -21.284 -0.594 1.00 88.88 95 GLU A O 1
ATOM 664 N N . TRP A 1 96 ? 13.921 -19.085 -0.977 1.00 85.88 96 TRP A N 1
ATOM 665 C CA . TRP A 1 96 ? 13.201 -18.589 0.197 1.00 85.88 96 TRP A CA 1
ATOM 666 C C . TRP A 1 96 ? 11.755 -18.183 -0.124 1.00 85.88 96 TRP A C 1
ATOM 668 O O . TRP A 1 96 ? 11.056 -17.672 0.753 1.00 85.88 96 TRP A O 1
ATOM 678 N N . GLY A 1 97 ? 11.294 -18.387 -1.363 1.00 85.44 97 GLY A N 1
ATOM 679 C CA . GLY A 1 97 ? 9.946 -18.030 -1.804 1.00 85.44 97 GLY A CA 1
ATOM 680 C C . GLY A 1 97 ? 9.730 -16.529 -2.033 1.00 85.44 97 GLY A C 1
ATOM 681 O O . GLY A 1 97 ? 8.578 -16.086 -2.102 1.00 85.44 97 GLY A O 1
ATOM 682 N N . ARG A 1 98 ? 10.797 -15.730 -2.155 1.00 88.38 98 ARG A N 1
ATOM 683 C CA . ARG A 1 98 ? 10.729 -14.293 -2.474 1.00 88.38 98 ARG A CA 1
ATOM 684 C C . ARG A 1 98 ? 10.771 -14.082 -3.978 1.00 88.38 98 ARG A C 1
ATOM 686 O O . ARG A 1 98 ? 11.448 -14.826 -4.677 1.00 88.38 98 ARG A O 1
ATOM 693 N N . VAL A 1 99 ? 10.098 -13.044 -4.472 1.00 90.62 99 VAL A N 1
ATOM 694 C CA . VAL A 1 99 ? 10.176 -12.663 -5.890 1.00 90.62 99 VAL A CA 1
ATOM 695 C C . VAL A 1 99 ? 11.624 -12.309 -6.246 1.00 90.62 99 VAL A C 1
ATOM 697 O O . VAL A 1 99 ? 12.261 -11.510 -5.559 1.00 90.62 99 VAL A O 1
ATOM 700 N N . ALA A 1 100 ? 12.146 -12.924 -7.304 1.00 91.44 100 ALA A N 1
ATOM 701 C CA . ALA A 1 100 ? 13.499 -12.704 -7.785 1.00 91.44 100 ALA A CA 1
ATOM 702 C C . ALA A 1 100 ? 13.632 -11.315 -8.442 1.00 91.44 100 ALA A C 1
ATOM 704 O O . ALA A 1 100 ? 12.678 -10.847 -9.074 1.00 91.44 100 ALA A O 1
ATOM 705 N N . PRO A 1 101 ? 14.805 -10.660 -8.340 1.00 92.75 101 PRO A N 1
ATOM 706 C CA . PRO A 1 101 ? 15.073 -9.396 -9.024 1.00 92.75 101 PRO A CA 1
ATOM 707 C C . PRO A 1 101 ? 14.777 -9.433 -10.530 1.00 92.75 101 PRO A C 1
ATOM 709 O O . PRO A 1 101 ? 14.873 -10.477 -11.181 1.00 92.75 101 PRO A O 1
ATOM 712 N N . LEU A 1 102 ? 14.445 -8.272 -11.097 1.00 91.88 102 LEU A N 1
ATOM 713 C CA . LEU A 1 102 ? 14.350 -8.099 -12.544 1.00 91.88 102 LEU A CA 1
ATOM 714 C C . LEU A 1 102 ? 15.740 -8.179 -13.192 1.00 91.88 102 LEU A C 1
ATOM 716 O O . LEU A 1 102 ? 16.764 -8.018 -12.531 1.00 91.88 102 LEU A O 1
ATOM 720 N N . ASN A 1 103 ? 15.780 -8.396 -14.507 1.00 90.25 103 ASN A N 1
ATOM 721 C CA . ASN A 1 103 ? 17.041 -8.360 -15.242 1.00 90.25 103 ASN A CA 1
ATOM 722 C C . ASN A 1 103 ? 17.613 -6.927 -15.323 1.00 90.25 103 ASN A C 1
ATOM 724 O O . ASN A 1 103 ? 16.896 -5.928 -15.197 1.00 90.25 103 ASN A O 1
ATOM 728 N N . ASP A 1 104 ? 18.913 -6.824 -15.601 1.00 90.75 104 ASP A N 1
ATOM 729 C CA . ASP A 1 104 ? 19.623 -5.542 -15.663 1.00 90.75 104 ASP A CA 1
ATOM 730 C C . ASP A 1 104 ? 19.029 -4.553 -16.675 1.00 90.75 104 ASP A C 1
ATOM 732 O O . ASP A 1 104 ? 19.113 -3.339 -16.487 1.00 90.75 104 ASP A O 1
ATOM 736 N N . ALA A 1 105 ? 18.461 -5.044 -17.781 1.00 89.75 105 ALA A N 1
ATOM 737 C CA . ALA A 1 105 ? 17.864 -4.192 -18.803 1.00 89.75 105 ALA A CA 1
ATOM 738 C C . ALA A 1 105 ? 16.598 -3.503 -18.276 1.00 89.75 105 ALA A C 1
ATOM 740 O O . ALA A 1 105 ? 16.447 -2.291 -18.446 1.00 89.75 105 ALA A O 1
ATOM 741 N N . ALA A 1 106 ? 15.734 -4.245 -17.582 1.00 90.50 106 ALA A N 1
ATOM 742 C CA . ALA A 1 106 ? 14.540 -3.712 -16.942 1.00 90.50 106 ALA A CA 1
ATOM 743 C C . ALA A 1 106 ? 14.906 -2.749 -15.808 1.00 90.50 106 ALA A C 1
ATOM 745 O O . ALA A 1 106 ? 14.360 -1.648 -15.751 1.00 90.50 106 ALA A O 1
ATOM 746 N N . ILE A 1 107 ? 15.890 -3.098 -14.972 1.00 91.25 107 ILE A N 1
ATOM 747 C CA . ILE A 1 107 ? 16.387 -2.214 -13.905 1.00 91.25 107 ILE A CA 1
ATOM 748 C C . ILE A 1 107 ? 16.913 -0.903 -14.498 1.00 91.25 107 ILE A C 1
ATOM 750 O O . ILE A 1 107 ? 16.485 0.177 -14.089 1.00 91.25 107 ILE A O 1
ATOM 754 N N . ARG A 1 108 ? 17.780 -0.969 -15.518 1.00 88.81 108 ARG A N 1
ATOM 755 C CA . ARG A 1 108 ? 18.278 0.230 -16.211 1.00 88.81 108 ARG A CA 1
ATOM 756 C C . ARG A 1 108 ? 17.157 1.034 -16.852 1.00 88.81 108 ARG A C 1
ATOM 758 O O . ARG A 1 108 ? 17.254 2.255 -16.880 1.00 88.81 108 ARG A O 1
ATOM 765 N N . ARG A 1 109 ? 16.098 0.394 -17.358 1.00 87.88 109 ARG A N 1
ATOM 766 C CA . ARG A 1 109 ? 14.945 1.104 -17.924 1.00 87.88 109 ARG A CA 1
ATOM 767 C C . ARG A 1 109 ? 14.135 1.818 -16.844 1.00 87.88 109 ARG A C 1
ATOM 769 O O . ARG A 1 109 ? 13.817 2.988 -17.037 1.00 87.88 109 ARG A O 1
ATOM 776 N N . LEU A 1 110 ? 13.858 1.162 -15.718 1.00 89.00 110 LEU A N 1
ATOM 777 C CA . LEU A 1 110 ? 13.168 1.753 -14.566 1.00 89.00 110 LEU A CA 1
ATOM 778 C C . LEU A 1 110 ? 13.956 2.943 -14.000 1.00 89.00 110 LEU A C 1
ATOM 780 O O . LEU A 1 110 ? 13.407 4.031 -13.835 1.00 89.00 110 LEU A O 1
ATOM 784 N N . VAL A 1 111 ? 15.264 2.775 -13.796 1.00 87.12 111 VAL A N 1
ATOM 785 C CA . VAL A 1 111 ? 16.174 3.856 -13.379 1.00 87.12 111 VAL A CA 1
ATOM 786 C C . VAL A 1 111 ? 16.348 4.904 -14.487 1.00 87.12 111 VAL A C 1
ATOM 788 O O . VAL A 1 111 ? 16.554 6.074 -14.214 1.00 87.12 111 VAL A O 1
ATOM 791 N N . GLY A 1 112 ? 16.230 4.543 -15.759 1.00 81.06 112 GLY A N 1
ATOM 792 C CA . GLY A 1 112 ? 16.285 5.495 -16.870 1.00 81.06 112 GLY A CA 1
ATOM 793 C C . GLY A 1 112 ? 15.057 6.404 -16.952 1.00 81.06 112 GLY A C 1
ATOM 794 O O . GLY A 1 112 ? 15.135 7.472 -17.553 1.00 81.06 112 GLY A O 1
ATOM 795 N N . CYS A 1 113 ? 13.936 6.011 -16.341 1.00 76.25 113 CYS A N 1
ATOM 796 C CA . CYS A 1 113 ? 12.741 6.848 -16.281 1.00 76.25 113 CYS A CA 1
ATOM 797 C C . CYS A 1 113 ? 12.902 8.040 -15.316 1.00 76.25 113 CYS A C 1
ATOM 799 O O . CYS A 1 113 ? 12.107 8.962 -15.425 1.00 76.25 113 CYS A O 1
ATOM 801 N N . ASN A 1 114 ? 13.892 8.035 -14.401 1.00 63.44 114 ASN A N 1
ATOM 802 C CA . ASN A 1 114 ? 14.211 9.104 -13.430 1.00 63.44 114 ASN A CA 1
ATOM 803 C C . ASN A 1 114 ? 15.502 8.795 -12.645 1.00 63.44 114 ASN A C 1
ATOM 805 O O . ASN A 1 114 ? 15.734 7.637 -12.320 1.00 63.44 114 ASN A O 1
ATOM 809 N N . ILE A 1 115 ? 16.231 9.794 -12.121 1.00 55.12 115 ILE A N 1
ATOM 810 C CA . ILE A 1 115 ? 17.284 9.535 -11.110 1.00 55.12 115 ILE A CA 1
ATOM 811 C C . ILE A 1 115 ? 16.655 8.824 -9.893 1.00 55.12 115 ILE A C 1
ATOM 813 O O . ILE A 1 115 ? 15.873 9.415 -9.149 1.00 55.12 115 ILE A O 1
ATOM 817 N N . ALA A 1 116 ? 16.969 7.536 -9.723 1.00 50.94 116 ALA A N 1
ATOM 818 C CA . ALA A 1 116 ? 16.424 6.667 -8.676 1.00 50.94 116 ALA A CA 1
ATOM 819 C C . ALA A 1 116 ? 14.879 6.651 -8.588 1.00 50.94 116 ALA A C 1
ATOM 821 O O . ALA A 1 116 ? 14.327 6.579 -7.494 1.00 50.94 116 ALA A O 1
ATOM 822 N N . GLY A 1 117 ? 14.166 6.762 -9.717 1.00 57.28 117 GLY A N 1
ATOM 823 C CA . GLY A 1 117 ? 12.698 6.672 -9.752 1.00 57.28 117 GLY A CA 1
ATOM 824 C C . GLY A 1 117 ? 11.944 7.923 -9.271 1.00 57.28 117 GLY A C 1
ATOM 825 O O . GLY A 1 117 ? 10.727 7.981 -9.419 1.00 57.28 117 GLY A O 1
ATOM 826 N N . THR A 1 118 ? 12.636 8.957 -8.781 1.00 63.25 118 THR A N 1
ATOM 827 C CA . THR A 1 118 ? 12.025 10.177 -8.214 1.00 63.25 118 THR A CA 1
ATOM 828 C C . THR A 1 118 ? 11.742 11.239 -9.276 1.00 63.25 118 THR A C 1
ATOM 830 O O . THR A 1 118 ? 12.607 11.539 -10.100 1.00 63.25 118 THR A O 1
ATOM 833 N N . LYS A 1 119 ? 10.546 11.840 -9.245 1.00 68.75 119 LYS A N 1
ATOM 834 C CA . LYS A 1 119 ? 10.121 12.881 -10.196 1.00 68.75 119 LYS A CA 1
ATOM 835 C C . LYS A 1 119 ? 10.864 14.196 -9.933 1.00 68.75 119 LYS A C 1
ATOM 837 O O . LYS A 1 119 ? 10.499 14.946 -9.024 1.00 68.75 119 LYS A O 1
ATOM 842 N N . PHE A 1 120 ? 11.898 14.484 -10.721 1.00 62.25 120 PHE A N 1
ATOM 843 C CA . PHE A 1 120 ? 12.601 15.767 -10.660 1.00 62.25 120 PHE A CA 1
ATOM 844 C C . PHE A 1 120 ? 11.997 16.777 -11.641 1.00 62.25 120 PHE A C 1
ATOM 846 O O . PHE A 1 120 ? 11.674 16.410 -12.774 1.00 62.25 120 PHE A O 1
ATOM 853 N N . PRO A 1 121 ? 11.870 18.058 -11.251 1.00 55.75 121 PRO A N 1
ATOM 854 C CA . PRO A 1 121 ? 11.585 19.117 -12.205 1.00 55.75 121 PRO A CA 1
ATOM 855 C C . PRO A 1 121 ? 12.678 19.137 -13.275 1.00 55.75 121 PRO A C 1
ATOM 857 O O . PRO A 1 121 ? 13.867 19.099 -12.952 1.00 55.75 121 PRO A O 1
ATOM 860 N N . VAL A 1 122 ? 12.287 19.225 -14.544 1.00 49.34 122 VAL A N 1
ATOM 861 C CA . VAL A 1 122 ? 13.242 19.556 -15.604 1.00 49.34 122 VAL A CA 1
ATOM 862 C C . VAL A 1 122 ? 13.703 20.998 -15.343 1.00 49.34 122 VAL A C 1
ATOM 864 O O . VAL A 1 122 ? 12.840 21.870 -15.222 1.00 49.34 122 VAL A O 1
ATOM 867 N N . PRO A 1 123 ? 15.011 21.282 -15.205 1.00 42.62 123 PRO A N 1
ATOM 868 C CA . PRO A 1 123 ? 15.477 22.650 -14.997 1.00 42.62 123 PRO A CA 1
ATOM 869 C C . PRO A 1 123 ? 15.077 23.535 -16.188 1.00 42.62 123 PRO A C 1
ATOM 871 O O . PRO A 1 123 ? 15.225 23.128 -17.338 1.00 42.62 123 PRO A O 1
ATOM 874 N N . GLU A 1 124 ? 14.597 24.755 -15.924 1.00 49.44 124 GLU A N 1
ATOM 875 C CA . GLU A 1 124 ? 14.030 25.674 -16.934 1.00 49.44 124 GLU A CA 1
ATOM 876 C C . GLU A 1 124 ? 15.027 26.221 -17.984 1.00 49.44 124 GLU A C 1
ATOM 878 O O . GLU A 1 124 ? 14.668 27.067 -18.801 1.00 49.44 124 GLU A O 1
ATOM 883 N N . ASN A 1 125 ? 16.271 25.745 -18.053 1.00 40.00 125 ASN A N 1
ATOM 884 C CA . ASN A 1 125 ? 17.289 26.387 -18.885 1.00 40.00 125 ASN A CA 1
ATOM 885 C C . ASN A 1 125 ? 17.512 25.693 -20.242 1.00 40.00 125 ASN A C 1
ATOM 887 O O . ASN A 1 125 ? 18.343 24.799 -20.375 1.00 40.00 125 ASN A O 1
ATOM 891 N N . GLY A 1 126 ? 16.837 26.226 -21.269 1.00 38.75 126 GLY A N 1
ATOM 892 C CA . GLY A 1 126 ? 17.525 26.711 -22.475 1.00 38.75 126 GLY A CA 1
ATOM 893 C C . GLY A 1 126 ? 17.727 25.754 -23.656 1.00 38.75 126 GLY A C 1
ATOM 894 O O . GLY A 1 126 ? 18.857 25.438 -24.005 1.00 38.75 126 GLY A O 1
ATOM 895 N N . THR A 1 127 ? 16.657 25.430 -24.384 1.00 35.25 127 THR A N 1
ATOM 896 C CA . THR A 1 127 ? 16.727 25.188 -25.845 1.00 35.25 127 THR A CA 1
ATOM 897 C C . THR A 1 127 ? 15.776 26.137 -26.576 1.00 35.25 127 THR A C 1
ATOM 899 O O . THR A 1 127 ? 14.925 25.742 -27.363 1.00 35.25 127 THR A O 1
ATOM 902 N N . GLY A 1 128 ? 15.910 27.435 -26.301 1.00 32.84 128 GLY A N 1
ATOM 903 C CA . GLY A 1 128 ? 15.454 28.449 -27.246 1.00 32.84 128 GLY A CA 1
ATOM 904 C C . GLY A 1 128 ? 16.465 28.497 -28.384 1.00 32.84 128 GLY A C 1
ATOM 905 O O . GLY A 1 128 ? 17.647 28.732 -28.131 1.00 32.84 128 GLY A O 1
ATOM 906 N N . SER A 1 129 ? 16.039 28.228 -29.618 1.00 33.16 129 SER A N 1
ATOM 907 C CA . SER A 1 129 ? 16.893 28.430 -30.787 1.00 33.16 129 SER A CA 1
ATOM 908 C C . SER A 1 129 ? 17.453 29.850 -30.751 1.00 33.16 129 SER A C 1
ATOM 910 O O . SER A 1 129 ? 16.691 30.810 -30.640 1.00 33.16 129 SER A O 1
ATOM 912 N N . ALA A 1 130 ? 18.772 29.982 -30.840 1.00 30.41 130 ALA A N 1
ATOM 913 C CA . ALA A 1 130 ? 19.427 31.270 -30.959 1.00 30.41 130 ALA A CA 1
ATOM 914 C C . ALA A 1 130 ? 18.968 31.964 -32.254 1.00 30.41 130 ALA A C 1
ATOM 916 O O . ALA A 1 130 ? 19.463 31.660 -33.336 1.00 30.41 130 ALA A O 1
ATOM 917 N N . SER A 1 131 ? 18.024 32.900 -32.149 1.00 29.91 131 SER A N 1
ATOM 918 C CA . SER A 1 131 ? 17.858 33.960 -33.139 1.00 29.91 131 SER A CA 1
ATOM 919 C C . SER A 1 131 ? 18.693 35.147 -32.676 1.00 29.91 131 SER A C 1
ATOM 921 O O . SER A 1 131 ? 18.377 35.819 -31.695 1.00 29.91 131 SER A O 1
ATOM 923 N N . THR A 1 132 ? 19.803 35.366 -33.365 1.00 34.56 132 THR A N 1
ATOM 924 C CA . THR A 1 132 ? 20.629 36.561 -33.247 1.00 34.56 132 THR A CA 1
ATOM 925 C C . THR A 1 132 ? 19.831 37.795 -33.661 1.00 34.56 132 THR A C 1
ATOM 927 O O . THR A 1 132 ? 19.431 37.897 -34.818 1.00 34.56 132 THR A O 1
ATOM 930 N N . SER A 1 133 ? 19.683 38.768 -32.768 1.00 30.12 133 SER A N 1
ATOM 931 C CA . SER A 1 133 ? 19.540 40.170 -33.168 1.00 30.12 133 SER A CA 1
ATOM 932 C C . SER A 1 133 ? 19.970 41.071 -32.018 1.00 30.12 133 SER A C 1
ATOM 934 O O . SER A 1 133 ? 19.319 41.129 -30.975 1.00 30.12 133 SER A O 1
ATOM 936 N N . ALA A 1 134 ? 21.102 41.736 -32.215 1.00 34.19 134 ALA A N 1
ATOM 937 C CA . ALA A 1 134 ? 21.500 42.896 -31.441 1.00 34.19 134 ALA A CA 1
ATOM 938 C C . ALA A 1 134 ? 20.561 44.068 -31.771 1.00 34.19 134 ALA A C 1
ATOM 940 O O . ALA A 1 134 ? 20.290 44.284 -32.947 1.00 34.19 134 ALA A O 1
ATOM 941 N N . ASP A 1 135 ? 20.089 44.804 -30.761 1.00 32.09 135 ASP A N 1
ATOM 942 C CA . ASP A 1 135 ? 20.242 46.266 -30.721 1.00 32.09 135 ASP A CA 1
ATOM 943 C C . ASP A 1 135 ? 19.785 46.873 -29.371 1.00 32.09 135 ASP A C 1
ATOM 945 O O . ASP A 1 135 ? 18.850 46.359 -28.747 1.00 32.09 135 ASP A O 1
ATOM 949 N N . PRO A 1 136 ? 20.440 47.950 -28.889 1.00 42.06 136 PRO A N 1
ATOM 950 C CA . PRO A 1 136 ? 20.106 48.664 -27.660 1.00 42.06 136 PRO A CA 1
ATOM 951 C C . PRO A 1 136 ? 19.240 49.918 -27.925 1.00 42.06 136 PRO A C 1
ATOM 953 O O . PRO A 1 136 ? 19.348 50.538 -28.975 1.00 42.06 136 PRO A O 1
ATOM 956 N N . HIS A 1 137 ? 18.472 50.335 -26.907 1.00 30.55 137 HIS A N 1
ATOM 957 C CA . HIS A 1 137 ? 17.634 51.553 -26.777 1.00 30.55 137 HIS A CA 1
ATOM 958 C C . HIS A 1 137 ? 16.108 51.365 -26.876 1.00 30.55 137 HIS A C 1
ATOM 960 O O . HIS A 1 137 ? 15.579 50.641 -27.708 1.00 30.55 137 HIS A O 1
ATOM 966 N N . GLY A 1 138 ? 15.408 52.015 -25.935 1.00 35.81 138 GLY A N 1
ATOM 967 C CA . GLY A 1 138 ? 13.999 51.797 -25.610 1.00 35.81 138 GLY A CA 1
ATOM 968 C C . GLY A 1 138 ? 12.970 52.629 -26.385 1.00 35.81 138 GLY A C 1
ATOM 969 O O . GLY A 1 138 ? 13.285 53.633 -27.015 1.00 35.81 138 GLY A O 1
ATOM 970 N N . GLY A 1 139 ? 11.706 52.213 -26.251 1.00 26.44 139 GLY A N 1
ATOM 971 C CA . GLY A 1 139 ? 10.496 52.896 -26.724 1.00 26.44 139 GLY A CA 1
ATOM 972 C C . GLY A 1 139 ? 9.229 52.062 -26.435 1.00 26.44 139 GLY A C 1
ATOM 973 O O . GLY A 1 139 ? 9.349 50.847 -26.287 1.00 26.44 139 GLY A O 1
ATOM 974 N N . PRO A 1 140 ? 8.036 52.674 -26.268 1.00 32.88 140 PRO A N 1
ATOM 975 C CA . PRO A 1 140 ? 6.929 52.093 -25.503 1.00 32.88 140 PRO A CA 1
ATOM 976 C C . PRO A 1 140 ? 5.980 51.165 -26.286 1.00 32.88 140 PRO A C 1
ATOM 978 O O . PRO A 1 140 ? 5.854 51.219 -27.505 1.00 32.88 140 PRO A O 1
ATOM 981 N N . GLN A 1 141 ? 5.295 50.330 -25.499 1.00 45.91 141 GLN A N 1
ATOM 982 C CA . GLN A 1 141 ? 4.406 49.217 -25.845 1.00 45.91 141 GLN A CA 1
ATOM 983 C C . GLN A 1 141 ? 3.302 49.543 -26.865 1.00 45.91 141 GLN A C 1
ATOM 985 O O . GLN A 1 141 ? 2.559 50.512 -26.707 1.00 45.91 141 GLN A O 1
ATOM 990 N N . THR A 1 142 ? 3.090 48.632 -27.819 1.00 28.81 142 THR A N 1
ATOM 991 C CA . THR A 1 142 ? 1.842 48.516 -28.588 1.00 28.81 142 THR A CA 1
ATOM 992 C C . THR A 1 142 ? 1.216 47.141 -28.340 1.00 28.81 142 THR A C 1
ATOM 994 O O . THR A 1 142 ? 1.874 46.108 -28.434 1.00 28.81 142 THR A O 1
ATOM 997 N N . ARG A 1 143 ? -0.064 47.133 -27.945 1.00 39.16 143 ARG A N 1
ATOM 998 C CA . ARG A 1 143 ? -0.888 45.925 -27.786 1.00 39.16 143 ARG A CA 1
ATOM 999 C C . ARG A 1 143 ? -1.303 45.417 -29.167 1.00 39.16 143 ARG A C 1
ATOM 1001 O O . ARG A 1 143 ? -2.001 46.139 -29.874 1.00 39.16 143 ARG A O 1
ATOM 1008 N N . SER A 1 144 ? -0.997 44.163 -29.491 1.00 32.53 144 SER A N 1
ATOM 1009 C CA . SER A 1 144 ? -1.737 43.387 -30.490 1.00 32.53 144 SER A CA 1
ATOM 1010 C C . SER A 1 144 ? -2.346 42.153 -29.821 1.00 32.53 144 SER A C 1
ATOM 1012 O O . SER A 1 144 ? -1.673 41.367 -29.159 1.00 32.53 144 SER A O 1
ATOM 1014 N N . GLN A 1 145 ? -3.669 42.039 -29.930 1.00 40.12 145 GLN A N 1
ATOM 1015 C CA . GLN A 1 145 ? -4.419 40.834 -29.597 1.00 40.12 145 GLN A CA 1
ATOM 1016 C C . GLN A 1 145 ? -4.342 39.853 -30.773 1.00 40.12 145 GLN A C 1
ATOM 1018 O O . GLN A 1 145 ? -4.515 40.275 -31.914 1.00 40.12 145 GLN A O 1
ATOM 1023 N N . GLY A 1 146 ? -4.207 38.559 -30.466 1.00 35.50 146 GLY A N 1
ATOM 1024 C CA . GLY A 1 146 ? -4.749 37.483 -31.299 1.00 35.50 146 GLY A CA 1
ATOM 1025 C C . GLY A 1 146 ? -3.740 36.522 -31.926 1.00 35.50 146 GLY A C 1
ATOM 1026 O O . GLY A 1 146 ? -3.531 36.573 -33.129 1.00 35.50 146 GLY A O 1
ATOM 1027 N N . ASP A 1 147 ? -3.223 35.581 -31.134 1.00 31.09 147 ASP A N 1
ATOM 1028 C CA . ASP A 1 147 ? -3.035 34.197 -31.588 1.00 31.09 147 ASP A CA 1
ATOM 1029 C C . ASP A 1 147 ? -3.203 33.268 -30.376 1.00 31.09 147 ASP A C 1
ATOM 1031 O O . ASP A 1 147 ? -2.340 33.185 -29.504 1.00 31.09 147 ASP A O 1
ATOM 1035 N N . SER A 1 148 ? -4.377 32.650 -30.246 1.00 38.97 148 SER A N 1
ATOM 1036 C CA . SER A 1 148 ? -4.658 31.667 -29.199 1.00 38.97 148 SER A CA 1
ATOM 1037 C C . SER A 1 148 ? -4.308 30.274 -29.712 1.00 38.97 148 SER A C 1
ATOM 1039 O O . SER A 1 148 ? -5.181 29.424 -29.897 1.00 38.97 148 SER A O 1
ATOM 1041 N N . THR A 1 149 ? -3.023 30.033 -29.945 1.00 33.50 149 THR A N 1
ATOM 1042 C CA . THR A 1 149 ? -2.497 28.671 -29.882 1.00 33.50 149 THR A CA 1
ATOM 1043 C C . THR A 1 149 ? -2.664 28.197 -28.434 1.00 33.50 149 THR A C 1
ATOM 1045 O O . THR A 1 149 ? -2.323 28.949 -27.517 1.00 33.50 149 THR A O 1
ATOM 1048 N N . PRO A 1 150 ? -3.232 27.002 -28.166 1.00 31.92 150 PRO A N 1
ATOM 1049 C CA . PRO A 1 150 ? -3.282 26.484 -26.809 1.00 31.92 150 PRO A CA 1
ATOM 1050 C C . PRO A 1 150 ? -1.837 26.247 -26.382 1.00 31.92 150 PRO A C 1
ATOM 1052 O O . PRO A 1 150 ? -1.197 25.274 -26.782 1.00 31.92 150 PRO A O 1
ATOM 1055 N N . THR A 1 151 ? -1.291 27.191 -25.623 1.00 35.44 151 THR A N 1
ATOM 1056 C CA . THR A 1 151 ? 0.009 27.058 -24.995 1.00 35.44 151 THR A CA 1
ATOM 1057 C C . THR A 1 151 ? -0.053 25.801 -24.145 1.00 35.44 151 THR A C 1
ATOM 1059 O O . THR A 1 151 ? -0.867 25.687 -23.226 1.00 35.44 151 THR A O 1
ATOM 1062 N N . ARG A 1 152 ? 0.776 24.812 -24.505 1.00 33.78 152 ARG A N 1
ATOM 1063 C CA . ARG A 1 152 ? 1.053 23.644 -23.669 1.00 33.78 152 ARG A CA 1
ATOM 1064 C C . ARG A 1 152 ? 1.234 24.166 -22.241 1.00 33.78 152 ARG A C 1
ATOM 1066 O O . ARG A 1 152 ? 2.033 25.093 -22.078 1.00 33.78 152 ARG A O 1
ATOM 1073 N N . PRO A 1 153 ? 0.487 23.650 -21.245 1.00 33.62 153 PRO A N 1
ATOM 1074 C CA . PRO A 1 153 ? 0.613 24.144 -19.886 1.00 33.62 153 PRO A CA 1
ATOM 1075 C C . PRO A 1 153 ? 2.097 24.133 -19.525 1.00 33.62 153 PRO A C 1
ATOM 1077 O O . PRO A 1 153 ? 2.801 23.150 -19.786 1.00 33.62 153 PRO A O 1
ATOM 1080 N N . SER A 1 154 ? 2.577 25.267 -19.009 1.00 36.62 154 SER A N 1
ATOM 1081 C CA . SER A 1 154 ? 3.904 25.370 -18.407 1.00 36.62 154 SER A CA 1
ATOM 1082 C C . SER A 1 154 ? 4.104 24.193 -17.446 1.00 36.62 154 SER A C 1
ATOM 1084 O O . SER A 1 154 ? 3.106 23.653 -16.954 1.00 36.62 154 SER A O 1
ATOM 1086 N N . PRO A 1 155 ? 5.343 23.743 -17.177 1.00 39.69 155 PRO A N 1
ATOM 1087 C CA . PRO A 1 155 ? 5.587 22.712 -16.176 1.00 39.69 155 PRO A CA 1
ATOM 1088 C C . PRO A 1 155 ? 5.215 23.283 -14.801 1.00 39.69 155 PRO A C 1
ATOM 1090 O O . PRO A 1 155 ? 6.051 23.779 -14.058 1.00 39.69 155 PRO A O 1
ATOM 1093 N N . GLN A 1 156 ? 3.918 23.281 -14.496 1.00 44.94 156 GLN A N 1
ATOM 1094 C CA . GLN A 1 156 ? 3.345 23.662 -13.221 1.00 44.94 156 GLN A CA 1
ATOM 1095 C C . GLN A 1 156 ? 4.051 22.810 -12.184 1.00 44.94 156 GLN A C 1
ATOM 1097 O O . GLN A 1 156 ? 4.071 21.590 -12.345 1.00 44.94 156 GLN A O 1
ATOM 1102 N N . SER A 1 157 ? 4.654 23.450 -11.179 1.00 43.47 157 SER A N 1
ATOM 1103 C CA . SER A 1 157 ? 5.255 22.800 -10.016 1.00 43.47 157 SER A CA 1
ATOM 1104 C C . SER A 1 157 ? 4.407 21.598 -9.618 1.00 43.47 157 SER A C 1
ATOM 1106 O O . SER A 1 157 ? 3.298 21.756 -9.112 1.00 43.47 157 SER A O 1
ATOM 1108 N N . GLN A 1 158 ? 4.877 20.400 -9.965 1.00 62.97 158 GLN A N 1
ATOM 1109 C CA . GLN A 1 158 ? 4.064 19.196 -9.877 1.00 62.97 158 GLN A CA 1
ATOM 1110 C C . GLN A 1 158 ? 3.965 18.824 -8.400 1.00 62.97 158 GLN A C 1
ATOM 1112 O O . GLN A 1 158 ? 4.870 18.193 -7.856 1.00 62.97 158 GLN A O 1
ATOM 1117 N N . CYS A 1 159 ? 2.892 19.256 -7.740 1.00 70.25 159 CYS A N 1
ATOM 1118 C CA . CYS A 1 159 ? 2.528 18.743 -6.429 1.00 70.25 159 CYS A CA 1
ATOM 1119 C C . CYS A 1 159 ? 2.120 17.276 -6.599 1.00 70.25 159 CYS A C 1
ATOM 1121 O O . CYS A 1 159 ? 1.255 16.954 -7.417 1.00 70.25 159 CYS A O 1
ATOM 1123 N N . ASN A 1 160 ? 2.762 16.395 -5.845 1.00 87.25 160 ASN A N 1
ATOM 1124 C CA . ASN A 1 160 ? 2.419 14.980 -5.784 1.00 87.25 160 ASN A CA 1
ATOM 1125 C C . ASN A 1 160 ? 1.572 14.771 -4.519 1.00 87.25 160 ASN A C 1
ATOM 1127 O O . ASN A 1 160 ? 1.561 15.610 -3.620 1.00 87.25 160 ASN A O 1
ATOM 1131 N N . THR A 1 161 ? 0.737 13.742 -4.464 1.00 90.50 161 THR A N 1
ATOM 1132 C CA . THR A 1 161 ? -0.168 13.532 -3.322 1.00 90.50 161 THR A CA 1
ATOM 1133 C C . THR A 1 161 ? -0.564 12.075 -3.258 1.00 90.50 161 THR A C 1
ATOM 1135 O O . THR A 1 161 ? -1.345 11.624 -4.094 1.00 90.50 161 THR A O 1
ATOM 1138 N N . THR A 1 162 ? -0.093 11.353 -2.244 1.00 97.06 162 THR A N 1
ATOM 1139 C CA . THR A 1 162 ? -0.685 10.058 -1.909 1.00 97.06 162 THR A CA 1
ATOM 1140 C C . THR A 1 162 ? -1.841 10.274 -0.945 1.00 97.06 162 THR A C 1
ATOM 1142 O O . THR A 1 162 ? -1.658 10.801 0.150 1.00 97.06 162 THR A O 1
ATOM 1145 N N . ILE A 1 163 ? -3.047 9.875 -1.339 1.00 97.94 163 ILE A N 1
ATOM 1146 C CA . ILE A 1 163 ? -4.239 9.996 -0.494 1.00 97.94 163 ILE A CA 1
ATOM 1147 C C . ILE A 1 163 ? -4.837 8.622 -0.237 1.00 97.94 163 ILE A C 1
ATOM 1149 O O . ILE A 1 163 ? -4.966 7.817 -1.159 1.00 97.94 163 ILE A O 1
ATOM 1153 N N . GLY A 1 164 ? -5.217 8.344 1.007 1.00 98.12 164 GLY A N 1
ATOM 1154 C CA . GLY A 1 164 ? -5.798 7.054 1.350 1.00 98.12 164 GLY A CA 1
ATOM 1155 C C . GLY A 1 164 ? -6.787 7.081 2.502 1.00 98.12 164 GLY A C 1
ATOM 1156 O O . GLY A 1 164 ? -6.887 8.035 3.275 1.00 98.12 164 GLY A O 1
ATOM 1157 N N . ILE A 1 165 ? -7.534 5.990 2.604 1.00 98.38 165 ILE A N 1
ATOM 1158 C CA . ILE A 1 165 ? -8.509 5.729 3.656 1.00 98.38 165 ILE A CA 1
ATOM 1159 C C . ILE A 1 165 ? -8.152 4.403 4.314 1.00 98.38 165 ILE A C 1
ATOM 1161 O O . ILE A 1 165 ? -7.821 3.440 3.629 1.00 98.38 165 ILE A O 1
ATOM 1165 N N . ILE A 1 166 ? -8.261 4.360 5.637 1.00 98.50 166 ILE A N 1
ATOM 1166 C CA . ILE A 1 166 ? -8.149 3.164 6.459 1.00 98.50 166 ILE A CA 1
ATOM 1167 C C . ILE A 1 166 ? -9.509 2.956 7.102 1.00 98.50 166 ILE A C 1
ATOM 1169 O O . ILE A 1 166 ? -9.985 3.819 7.834 1.00 98.50 166 ILE A O 1
ATOM 1173 N N . ALA A 1 167 ? -10.142 1.826 6.835 1.00 97.19 167 ALA A N 1
ATOM 1174 C CA . ALA A 1 167 ? -11.400 1.442 7.449 1.00 97.19 167 ALA A CA 1
ATOM 1175 C C . ALA A 1 167 ? -11.171 0.258 8.385 1.00 97.19 167 ALA A C 1
ATOM 1177 O O . ALA A 1 167 ? -10.448 -0.677 8.047 1.00 97.19 167 ALA A O 1
ATOM 1178 N N . THR A 1 168 ? -11.793 0.279 9.558 1.00 96.25 168 THR A N 1
ATOM 1179 C CA . THR A 1 168 ? -11.791 -0.867 10.465 1.00 96.25 168 THR A CA 1
ATOM 1180 C C . THR A 1 168 ? -13.161 -1.098 11.070 1.00 96.25 168 THR A C 1
ATOM 1182 O O . THR A 1 168 ? -13.890 -0.147 11.330 1.00 96.25 168 THR A O 1
ATOM 1185 N N . THR A 1 169 ? -13.496 -2.361 11.318 1.00 93.56 169 THR A N 1
ATOM 1186 C CA . THR A 1 169 ? -14.685 -2.733 12.098 1.00 93.56 169 THR A CA 1
ATOM 1187 C C . THR A 1 169 ? -14.436 -2.669 13.606 1.00 93.56 169 THR A C 1
ATOM 1189 O O . THR A 1 169 ? -15.350 -2.895 14.392 1.00 93.56 169 THR A O 1
ATOM 1192 N N . ALA A 1 170 ? -13.186 -2.451 14.035 1.00 91.81 170 ALA A N 1
ATOM 1193 C CA . ALA A 1 170 ? -12.886 -2.262 15.443 1.00 91.81 170 ALA A CA 1
ATOM 1194 C C . ALA A 1 170 ? -13.470 -0.912 15.902 1.00 91.81 170 ALA A C 1
ATOM 1196 O O . ALA A 1 170 ? -13.270 0.107 15.224 1.00 91.81 170 ALA A O 1
ATOM 1197 N N . PRO A 1 171 ? -14.174 -0.871 17.043 1.00 89.31 171 PRO A N 1
ATOM 1198 C CA . PRO A 1 171 ? -14.747 0.363 17.558 1.00 89.31 171 PRO A CA 1
ATOM 1199 C C . PRO A 1 171 ? -13.631 1.353 17.913 1.00 89.31 171 PRO A C 1
ATOM 1201 O O . PRO A 1 171 ? -12.799 1.065 18.767 1.00 89.31 171 PRO A O 1
ATOM 1204 N N . MET A 1 172 ? -13.602 2.540 17.292 1.00 88.88 172 MET A N 1
ATOM 1205 C CA . MET A 1 172 ? -12.581 3.560 17.585 1.00 88.88 172 MET A CA 1
ATOM 1206 C C . MET A 1 172 ? -13.167 4.913 17.988 1.00 88.88 172 MET A C 1
ATOM 1208 O O . MET A 1 172 ? -14.058 5.462 17.337 1.00 88.88 172 MET A O 1
ATOM 1212 N N . THR A 1 173 ? -12.574 5.532 19.009 1.00 91.50 173 THR A N 1
ATOM 1213 C CA . THR A 1 173 ? -12.754 6.968 19.267 1.00 91.50 173 THR A CA 1
ATOM 1214 C C . THR A 1 173 ? -12.064 7.807 18.185 1.00 91.50 173 THR A C 1
ATOM 1216 O O . THR A 1 173 ? -11.169 7.339 17.480 1.00 91.50 173 THR A O 1
ATOM 1219 N N . LYS A 1 174 ? -12.399 9.102 18.087 1.00 92.19 174 LYS A N 1
ATOM 1220 C CA . LYS A 1 174 ? -11.737 10.026 17.143 1.00 92.19 174 LYS A CA 1
ATOM 1221 C C . LYS A 1 174 ? -10.222 10.124 17.360 1.00 92.19 174 LYS A C 1
ATOM 1223 O O . LYS A 1 174 ? -9.478 10.232 16.389 1.00 92.19 174 LYS A O 1
ATOM 1228 N N . ALA A 1 175 ? -9.759 10.065 18.610 1.00 93.62 175 ALA A N 1
ATOM 1229 C CA . ALA A 1 175 ? -8.332 10.111 18.928 1.00 93.62 175 ALA A CA 1
ATOM 1230 C C . ALA A 1 175 ? -7.602 8.831 18.486 1.00 93.62 175 ALA A C 1
ATOM 1232 O O . ALA A 1 175 ? -6.525 8.915 17.896 1.00 93.62 175 ALA A O 1
ATOM 1233 N N . GLN A 1 176 ? -8.205 7.658 18.704 1.00 95.56 176 GLN A N 1
ATOM 1234 C CA . GLN A 1 176 ? -7.657 6.381 18.236 1.00 95.56 176 GLN A CA 1
ATOM 1235 C C . GLN A 1 176 ? -7.675 6.284 16.705 1.00 95.56 176 GLN A C 1
ATOM 1237 O O . GLN A 1 176 ? -6.672 5.897 16.116 1.00 95.56 176 GLN A O 1
ATOM 1242 N N . ALA A 1 177 ? -8.748 6.736 16.047 1.00 96.12 177 ALA A N 1
ATOM 1243 C CA . ALA A 1 177 ? -8.802 6.820 14.588 1.00 96.12 177 ALA A CA 1
ATOM 1244 C C . ALA A 1 177 ? -7.710 7.755 14.038 1.00 96.12 177 ALA A C 1
ATOM 1246 O O . ALA A 1 177 ? -6.999 7.394 13.105 1.00 96.12 177 ALA A O 1
ATOM 1247 N N . LYS A 1 178 ? -7.485 8.920 14.664 1.00 97.56 178 LYS A N 1
ATOM 1248 C CA . LYS A 1 178 ? -6.354 9.793 14.310 1.00 97.56 178 LYS A CA 1
ATOM 1249 C C . LYS A 1 178 ? -5.016 9.062 14.453 1.00 97.56 178 LYS A C 1
ATOM 1251 O O . LYS A 1 178 ? -4.164 9.189 13.581 1.00 97.56 178 LYS A O 1
ATOM 1256 N N . ARG A 1 179 ? -4.827 8.279 15.521 1.00 97.25 179 ARG A N 1
ATOM 1257 C CA . ARG A 1 179 ? -3.609 7.479 15.705 1.00 97.25 179 ARG A CA 1
ATOM 1258 C C . ARG A 1 179 ? -3.456 6.400 14.628 1.00 97.25 179 ARG A C 1
ATOM 1260 O O . ARG A 1 179 ? -2.344 6.208 14.147 1.00 97.25 179 ARG A O 1
ATOM 1267 N N . LEU A 1 180 ? -4.548 5.752 14.226 1.00 98.12 180 LEU A N 1
ATOM 1268 C CA . LEU A 1 180 ? -4.566 4.779 13.132 1.00 98.12 180 LEU A CA 1
ATOM 1269 C C . LEU A 1 180 ? -4.157 5.424 11.800 1.00 98.12 180 LEU A C 1
ATOM 1271 O O . LEU A 1 180 ? -3.303 4.893 11.097 1.00 98.12 180 LEU A O 1
ATOM 1275 N N . ALA A 1 181 ? -4.706 6.605 11.496 1.00 98.62 181 ALA A N 1
ATOM 1276 C CA . ALA A 1 181 ? -4.338 7.382 10.315 1.00 98.62 181 ALA A CA 1
ATOM 1277 C C . ALA A 1 181 ? -2.855 7.783 10.322 1.00 98.62 181 ALA A C 1
ATOM 1279 O O . ALA A 1 181 ? -2.221 7.772 9.279 1.00 98.62 181 ALA A O 1
ATOM 1280 N N . MET A 1 182 ? -2.270 8.086 11.485 1.00 98.44 182 MET A N 1
ATOM 1281 C CA . MET A 1 182 ? -0.828 8.342 11.579 1.00 98.44 182 MET A CA 1
ATOM 1282 C C . MET A 1 182 ? -0.002 7.088 11.264 1.00 98.44 182 MET A C 1
ATOM 1284 O O . MET A 1 182 ? 0.972 7.184 10.530 1.00 98.44 182 MET A O 1
ATOM 1288 N N . ALA A 1 183 ? -0.395 5.918 11.779 1.00 98.44 183 ALA A N 1
ATOM 1289 C CA . ALA A 1 183 ? 0.313 4.660 11.521 1.00 98.44 183 ALA A CA 1
ATOM 1290 C C . ALA A 1 183 ? 0.286 4.249 10.037 1.00 98.44 183 ALA A C 1
ATOM 1292 O O . ALA A 1 183 ? 1.207 3.603 9.550 1.00 98.44 183 ALA A O 1
ATOM 1293 N N . ALA A 1 184 ? -0.738 4.663 9.289 1.00 98.62 184 ALA A N 1
ATOM 1294 C CA . ALA A 1 184 ? -0.807 4.456 7.845 1.00 98.62 184 ALA A CA 1
ATOM 1295 C C . ALA A 1 184 ? 0.383 5.065 7.082 1.00 98.62 184 ALA A C 1
ATOM 1297 O O . ALA A 1 184 ? 0.844 4.480 6.101 1.00 98.62 184 ALA A O 1
ATOM 1298 N N . HIS A 1 185 ? 0.923 6.196 7.554 1.00 98.69 185 HIS A N 1
ATOM 1299 C CA . HIS A 1 185 ? 2.103 6.816 6.946 1.00 98.69 185 HIS A CA 1
ATOM 1300 C C . HIS A 1 185 ? 3.344 5.909 7.028 1.00 98.69 185 HIS A C 1
ATOM 1302 O O . HIS A 1 185 ? 4.181 5.955 6.129 1.00 98.69 185 HIS A O 1
ATOM 1308 N N . ASP A 1 186 ? 3.434 5.014 8.021 1.00 98.62 186 ASP A N 1
ATOM 1309 C CA . ASP A 1 186 ? 4.519 4.026 8.087 1.00 98.62 186 ASP A CA 1
ATOM 1310 C C . ASP A 1 186 ? 4.441 3.032 6.916 1.00 98.62 186 ASP A C 1
ATOM 1312 O O . ASP A 1 186 ? 5.470 2.624 6.380 1.00 98.62 186 ASP A O 1
ATOM 1316 N N . GLY A 1 187 ? 3.229 2.662 6.487 1.00 98.56 187 GLY A N 1
ATOM 1317 C CA . GLY A 1 187 ? 3.006 1.829 5.301 1.00 98.56 187 GLY A CA 1
ATOM 1318 C C . GLY A 1 187 ? 3.416 2.536 4.011 1.00 98.56 187 GLY A C 1
ATOM 1319 O O . GLY A 1 187 ? 4.096 1.952 3.167 1.00 98.56 187 GLY A O 1
ATOM 1320 N N . LEU A 1 188 ? 3.088 3.827 3.900 1.00 98.62 188 LEU A N 1
ATOM 1321 C CA . LEU A 1 188 ? 3.546 4.671 2.796 1.00 98.62 188 LEU A CA 1
ATOM 1322 C C . LEU A 1 188 ? 5.081 4.732 2.738 1.00 98.62 188 LEU A C 1
ATOM 1324 O O . LEU A 1 188 ? 5.660 4.481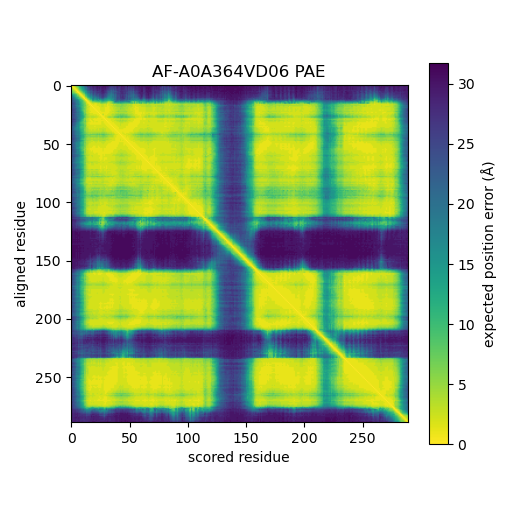 1.686 1.00 98.62 188 LEU A O 1
ATOM 1328 N N . ALA A 1 189 ? 5.754 4.967 3.866 1.00 98.38 189 ALA A N 1
ATOM 1329 C CA . ALA A 1 189 ? 7.218 5.018 3.930 1.00 98.38 189 ALA A CA 1
ATOM 1330 C C . ALA A 1 189 ? 7.910 3.674 3.619 1.00 98.38 189 ALA A C 1
ATOM 1332 O O . ALA A 1 189 ? 9.085 3.647 3.242 1.00 98.38 189 ALA A O 1
ATOM 1333 N N . ARG A 1 190 ? 7.205 2.544 3.765 1.00 98.44 190 ARG A N 1
ATOM 1334 C CA . ARG A 1 190 ? 7.715 1.225 3.357 1.00 98.44 190 ARG A CA 1
ATOM 1335 C C . ARG A 1 190 ? 7.600 0.989 1.857 1.00 98.44 190 ARG A C 1
ATOM 1337 O O . ARG A 1 190 ? 8.508 0.370 1.310 1.00 98.44 190 ARG A O 1
ATOM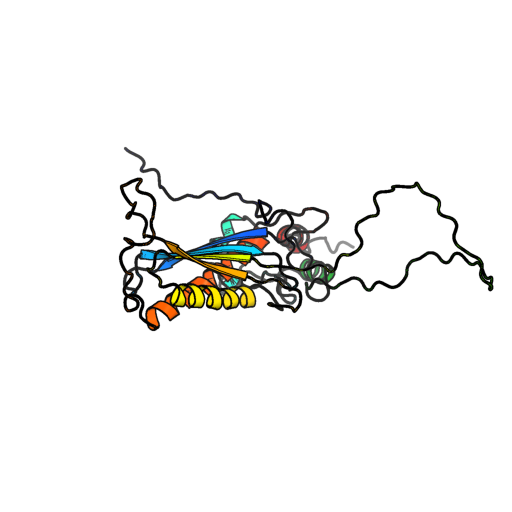 1344 N N . ALA A 1 191 ? 6.548 1.504 1.219 1.00 97.94 191 ALA A N 1
ATOM 1345 C CA . ALA A 1 191 ? 6.257 1.309 -0.204 1.00 97.94 191 ALA A CA 1
ATOM 1346 C C . ALA A 1 191 ? 6.753 2.448 -1.121 1.00 97.94 191 ALA A C 1
ATOM 1348 O O . ALA A 1 191 ? 6.725 2.316 -2.344 1.00 97.94 191 ALA A O 1
ATOM 1349 N N . VAL A 1 192 ? 7.210 3.570 -0.558 1.00 96.69 192 VAL A N 1
ATOM 1350 C CA . VAL A 1 192 ? 7.676 4.746 -1.308 1.00 96.69 192 VAL A CA 1
ATOM 1351 C C . VAL A 1 192 ? 8.981 5.268 -0.721 1.00 96.69 192 VAL A C 1
ATOM 1353 O O . VAL A 1 192 ? 9.092 5.459 0.490 1.00 96.69 192 VAL A O 1
ATOM 1356 N N . ARG A 1 193 ? 9.980 5.530 -1.575 1.00 94.00 193 ARG A N 1
ATOM 1357 C CA . ARG A 1 193 ? 11.289 6.051 -1.154 1.00 94.00 193 ARG A CA 1
ATOM 1358 C C . ARG A 1 193 ? 11.837 7.127 -2.105 1.00 94.00 193 ARG A C 1
ATOM 1360 O O . ARG A 1 193 ? 12.039 6.826 -3.283 1.00 94.00 193 ARG A O 1
ATOM 1367 N N . PRO A 1 194 ? 12.158 8.339 -1.606 1.00 93.50 194 PRO A N 1
ATOM 1368 C CA . PRO A 1 194 ? 11.760 8.889 -0.300 1.00 93.50 194 PRO A CA 1
ATOM 1369 C C . PRO A 1 194 ? 10.241 9.134 -0.226 1.00 93.50 194 PRO A C 1
ATOM 1371 O O . PRO A 1 194 ? 9.634 9.505 -1.225 1.00 93.50 194 PRO A O 1
ATOM 1374 N N . ALA A 1 195 ? 9.636 8.942 0.947 1.00 94.12 195 ALA A N 1
ATOM 1375 C CA . ALA A 1 195 ? 8.256 9.353 1.230 1.00 94.12 195 ALA A CA 1
ATOM 1376 C C . ALA A 1 195 ? 8.218 10.750 1.876 1.00 94.12 195 ALA A C 1
ATOM 1378 O O . ALA A 1 195 ? 9.237 11.203 2.405 1.00 94.12 195 ALA A O 1
ATOM 1379 N N . HIS A 1 196 ? 7.046 11.398 1.885 1.00 94.88 196 HIS A N 1
ATOM 1380 C CA . HIS A 1 196 ? 6.815 12.697 2.535 1.00 94.88 196 HIS A CA 1
ATOM 1381 C C . HIS A 1 196 ? 7.741 13.807 2.033 1.00 94.88 196 HIS A C 1
ATOM 1383 O O . HIS A 1 196 ? 8.268 14.602 2.819 1.00 94.88 196 HIS A O 1
ATOM 1389 N N . MET A 1 197 ? 7.979 13.856 0.722 1.00 90.69 197 MET A N 1
ATOM 1390 C CA . MET A 1 197 ? 8.784 14.927 0.145 1.00 90.69 197 MET A CA 1
ATOM 1391 C C . MET A 1 197 ? 8.108 16.290 0.369 1.00 90.69 197 MET A C 1
ATOM 1393 O O . MET A 1 197 ? 6.891 16.356 0.525 1.00 90.69 197 MET A O 1
ATOM 1397 N N . PRO A 1 198 ? 8.847 17.417 0.343 1.00 87.75 198 PRO A N 1
ATOM 1398 C CA . PRO A 1 198 ? 8.281 18.737 0.651 1.00 87.75 198 PRO A CA 1
ATOM 1399 C C . PRO A 1 198 ? 7.081 19.161 -0.211 1.00 87.75 198 PRO A C 1
ATOM 1401 O O . PRO A 1 198 ? 6.306 20.018 0.202 1.00 87.75 198 PRO A O 1
ATOM 1404 N N . MET A 1 199 ? 6.946 18.581 -1.407 1.00 85.88 199 MET A N 1
ATOM 1405 C CA . MET A 1 199 ? 5.845 18.832 -2.342 1.00 85.88 199 MET A CA 1
ATOM 1406 C C . MET A 1 199 ? 4.825 17.679 -2.396 1.00 85.88 199 MET A C 1
ATOM 1408 O O . MET A 1 199 ? 3.946 17.700 -3.261 1.00 85.88 199 MET A O 1
ATOM 1412 N N . ASP A 1 200 ? 4.947 16.680 -1.513 1.00 89.94 200 ASP A N 1
ATOM 1413 C CA . ASP A 1 200 ? 3.965 15.609 -1.334 1.00 89.94 200 ASP A CA 1
ATOM 1414 C C . ASP A 1 200 ? 2.850 16.059 -0.374 1.00 89.94 200 ASP A C 1
ATOM 1416 O O . ASP A 1 200 ? 3.088 16.452 0.767 1.00 89.94 200 ASP A O 1
ATOM 1420 N N . GLY A 1 201 ? 1.602 15.960 -0.828 1.00 94.06 201 GLY A N 1
ATOM 1421 C CA . GLY A 1 201 ? 0.386 16.210 -0.047 1.00 94.06 201 GLY A CA 1
ATOM 1422 C C . GLY A 1 201 ? -0.133 14.983 0.710 1.00 94.06 201 GLY A C 1
ATOM 1423 O O . GLY A 1 201 ? -1.346 14.783 0.774 1.00 94.06 201 GLY A O 1
ATOM 1424 N N . ASP A 1 202 ? 0.753 14.125 1.222 1.00 97.19 202 ASP A N 1
ATOM 1425 C CA . ASP A 1 202 ? 0.379 12.811 1.758 1.00 97.19 202 ASP A CA 1
ATOM 1426 C C . ASP A 1 202 ? -0.674 12.903 2.871 1.00 97.19 202 ASP A C 1
ATOM 1428 O O . ASP A 1 202 ? -0.449 13.528 3.908 1.00 97.19 202 ASP A O 1
ATOM 1432 N N . THR A 1 203 ? -1.832 12.269 2.666 1.00 98.00 203 THR A N 1
ATOM 1433 C CA . THR A 1 203 ? -2.980 12.387 3.576 1.00 98.00 203 THR A CA 1
ATOM 1434 C C . THR A 1 203 ? -3.711 11.060 3.741 1.00 98.00 203 THR A C 1
ATOM 1436 O O . THR A 1 203 ? -4.229 10.499 2.776 1.00 98.00 203 THR A O 1
ATOM 1439 N N . PHE A 1 204 ? -3.849 10.600 4.986 1.00 98.62 204 PHE A N 1
ATOM 1440 C CA . PHE A 1 204 ? -4.653 9.428 5.327 1.00 98.62 204 PHE A CA 1
ATOM 1441 C C . PHE A 1 204 ? -5.826 9.771 6.249 1.00 98.62 204 PHE A C 1
ATOM 1443 O O . PHE A 1 204 ? -5.674 10.468 7.254 1.00 98.62 204 PHE A O 1
ATOM 1450 N N . PHE A 1 205 ? -7.001 9.229 5.933 1.00 98.50 205 PHE A N 1
ATOM 1451 C CA . PHE A 1 205 ? -8.201 9.301 6.768 1.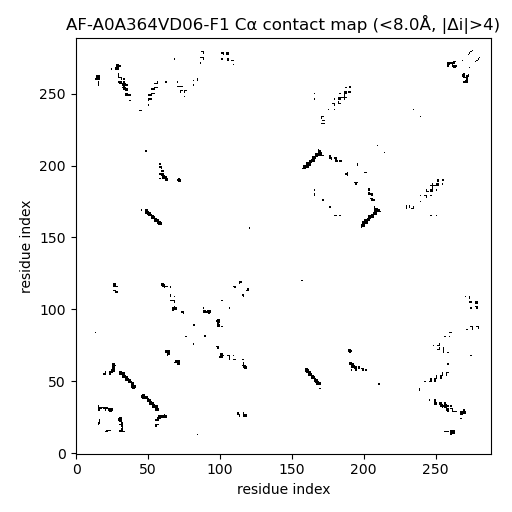00 98.50 205 PHE A CA 1
ATOM 1452 C C . PHE A 1 205 ? -8.488 7.941 7.397 1.00 98.50 205 PHE A C 1
ATOM 1454 O O . PHE A 1 205 ? -8.342 6.917 6.741 1.00 98.50 205 PHE A O 1
ATOM 1461 N N . ALA A 1 206 ? -8.946 7.916 8.649 1.00 98.25 206 ALA A N 1
ATOM 1462 C CA . ALA A 1 206 ? -9.352 6.682 9.316 1.00 98.25 206 ALA A CA 1
ATOM 1463 C C . ALA A 1 206 ? -10.850 6.681 9.635 1.00 98.25 206 ALA A C 1
ATOM 1465 O O . ALA A 1 206 ? -11.397 7.668 10.139 1.00 98.25 206 ALA A O 1
ATOM 1466 N N . LEU A 1 207 ? -11.490 5.546 9.377 1.00 95.25 207 LEU A N 1
ATOM 1467 C CA . LEU A 1 207 ? -12.901 5.270 9.595 1.00 95.25 207 LEU A CA 1
ATOM 1468 C C . LEU A 1 207 ? -13.036 4.056 10.517 1.00 95.25 207 LEU A C 1
ATOM 1470 O O . LEU A 1 207 ? -12.368 3.042 10.328 1.00 95.25 207 LEU A O 1
ATOM 1474 N N . SER A 1 208 ? -13.930 4.165 11.495 1.00 93.12 208 SER A N 1
ATOM 1475 C CA . SER A 1 208 ? -14.420 3.031 12.275 1.00 93.12 208 SER A CA 1
ATOM 1476 C C . SER A 1 208 ? -15.856 2.783 11.840 1.00 93.12 208 SER A C 1
ATOM 1478 O O . SER A 1 208 ? -16.672 3.709 11.844 1.00 93.12 208 SER A O 1
ATOM 1480 N N . LEU A 1 209 ? -16.107 1.570 11.370 1.00 88.38 209 LEU A N 1
ATOM 1481 C CA . LEU A 1 209 ? -17.370 1.104 10.823 1.00 88.38 209 LEU A CA 1
ATOM 1482 C C . LEU A 1 209 ? -17.964 0.059 11.778 1.00 88.38 209 LEU A C 1
ATOM 1484 O O . LEU A 1 209 ? -17.204 -0.620 12.470 1.00 88.38 209 LEU A O 1
ATOM 1488 N N . PRO A 1 210 ? -19.294 -0.100 11.819 1.00 77.25 210 PRO A N 1
ATOM 1489 C CA . PRO A 1 210 ? -19.901 -1.247 12.483 1.00 77.25 210 PRO A CA 1
ATOM 1490 C C . PRO A 1 210 ? -19.425 -2.556 11.833 1.00 77.25 210 PRO A C 1
ATOM 1492 O O . PRO A 1 210 ? -19.128 -2.599 10.633 1.00 77.25 210 PRO A O 1
ATOM 1495 N N . ALA A 1 211 ? -19.335 -3.630 12.619 1.00 67.06 211 ALA A N 1
ATOM 1496 C CA . ALA A 1 211 ? -19.051 -4.951 12.068 1.00 67.06 211 ALA A CA 1
ATOM 1497 C C . ALA A 1 211 ? -20.221 -5.403 11.173 1.00 67.06 211 ALA A C 1
ATOM 1499 O O . ALA A 1 211 ? -21.386 -5.114 11.455 1.00 67.06 211 ALA A O 1
ATOM 1500 N N . SER A 1 212 ? -19.927 -6.102 10.073 1.00 55.22 212 SER A N 1
ATOM 1501 C CA . SER A 1 212 ? -20.948 -6.625 9.157 1.00 55.22 212 SER A CA 1
ATOM 1502 C C . SER A 1 212 ? -21.951 -7.500 9.921 1.00 55.22 212 SER A C 1
ATOM 1504 O O . SER A 1 212 ? -21.576 -8.555 10.427 1.00 55.22 212 SER A O 1
ATOM 1506 N N . GLY A 1 213 ? -23.204 -7.045 10.021 1.00 49.69 213 GLY A N 1
ATOM 1507 C CA . GLY A 1 213 ? -24.263 -7.671 10.827 1.00 49.69 213 GLY A CA 1
ATOM 1508 C C . GLY A 1 213 ? -24.977 -6.693 11.765 1.00 49.69 213 GLY A C 1
ATOM 1509 O O . GLY A 1 213 ? -26.134 -6.911 12.108 1.00 49.69 213 GLY A O 1
ATOM 1510 N N . GLU A 1 214 ? -24.341 -5.570 12.097 1.00 49.06 214 GLU A N 1
ATOM 1511 C CA . GLU A 1 214 ? -24.954 -4.447 12.814 1.00 49.06 214 GLU A CA 1
ATOM 1512 C C . GLU A 1 214 ? -25.518 -3.432 11.804 1.00 49.06 214 GLU A C 1
ATOM 1514 O O . GLU A 1 214 ? -25.108 -2.274 11.744 1.00 49.06 214 GLU A O 1
ATOM 1519 N N . CYS A 1 215 ? -26.420 -3.873 10.922 1.00 39.28 215 CYS A N 1
ATOM 1520 C CA . CYS A 1 215 ? -27.192 -2.929 10.117 1.00 39.28 215 CYS A CA 1
ATOM 1521 C C . CYS A 1 215 ? -28.171 -2.208 11.046 1.00 39.28 215 CYS A C 1
ATOM 1523 O O . CYS A 1 215 ? -29.085 -2.834 11.578 1.00 39.28 215 CYS A O 1
ATOM 1525 N N . GLU A 1 216 ? -27.978 -0.902 11.233 1.00 45.25 216 GLU A N 1
ATOM 1526 C CA . GLU A 1 216 ? -28.947 -0.027 11.890 1.00 45.25 216 GLU A CA 1
ATOM 1527 C C . GLU A 1 216 ? -30.295 -0.127 11.158 1.00 45.25 216 GLU A C 1
ATOM 1529 O O . GLU A 1 216 ? -30.510 0.443 10.088 1.00 45.25 216 GLU A O 1
ATOM 1534 N N . THR A 1 217 ? -31.220 -0.894 11.728 1.00 42.19 217 THR A N 1
ATOM 1535 C CA . THR A 1 217 ? -32.640 -0.835 11.395 1.00 42.19 217 THR A CA 1
ATOM 1536 C C . THR A 1 217 ? -33.216 0.427 12.026 1.00 42.19 217 THR A C 1
ATOM 1538 O O . THR A 1 217 ? -33.615 0.390 13.184 1.00 42.19 217 THR A O 1
ATOM 1541 N N . ASP A 1 218 ? -33.167 1.551 11.315 1.00 41.50 218 ASP A N 1
ATOM 1542 C CA . ASP A 1 218 ? -34.316 2.437 11.060 1.00 41.50 218 ASP A CA 1
ATOM 1543 C C . ASP A 1 218 ? -33.848 3.770 10.465 1.00 41.50 218 ASP A C 1
ATOM 1545 O O . ASP A 1 218 ? -32.898 4.392 10.937 1.00 41.50 218 ASP A O 1
ATOM 1549 N N . GLY A 1 219 ? -34.557 4.237 9.435 1.00 45.06 219 GLY A N 1
ATOM 1550 C CA . GLY A 1 219 ? -34.298 5.471 8.681 1.00 45.06 219 GLY A CA 1
ATOM 1551 C C . GLY A 1 219 ? -34.540 6.781 9.445 1.00 45.06 219 GLY A C 1
ATOM 1552 O O . GLY A 1 219 ? -35.066 7.738 8.877 1.00 45.06 219 GLY A O 1
ATOM 1553 N N . THR A 1 220 ? -34.173 6.852 10.720 1.00 45.47 220 THR A N 1
ATOM 1554 C CA . THR A 1 220 ? -34.120 8.095 11.495 1.00 45.47 220 THR A CA 1
ATOM 1555 C C . THR A 1 220 ? -32.842 8.866 11.164 1.00 45.47 220 THR A C 1
ATOM 1557 O O . THR A 1 220 ? -31.750 8.311 11.205 1.00 45.47 220 THR A O 1
ATOM 1560 N N . GLN A 1 221 ? -32.970 10.154 10.830 1.00 48.09 221 GLN A N 1
ATOM 1561 C CA . GLN A 1 221 ? -31.833 11.072 10.677 1.00 48.09 221 GLN A CA 1
ATOM 1562 C C . GLN A 1 221 ? -30.879 10.964 11.883 1.00 48.09 221 GLN A C 1
ATOM 1564 O O . GLN A 1 221 ? -31.307 11.205 13.011 1.00 48.09 221 GLN A O 1
ATOM 1569 N N . ASP A 1 222 ? -29.602 10.636 11.632 1.00 51.06 222 ASP A N 1
ATOM 1570 C CA . ASP A 1 222 ? -28.517 10.643 12.628 1.00 51.06 222 ASP A CA 1
ATOM 1571 C C . ASP A 1 222 ? -28.329 12.074 13.155 1.00 51.06 222 ASP A C 1
ATOM 1573 O O . ASP A 1 222 ? -27.675 12.914 12.534 1.00 51.06 222 ASP A O 1
ATOM 1577 N N . ASP A 1 223 ? -28.945 12.372 14.298 1.00 52.75 223 ASP A N 1
ATOM 1578 C CA . ASP A 1 223 ? -28.804 13.641 15.011 1.00 52.75 223 ASP A CA 1
ATOM 1579 C C . ASP A 1 223 ? -27.510 13.710 15.848 1.00 52.75 223 ASP A C 1
ATOM 1581 O O . ASP A 1 223 ? -27.281 14.687 16.570 1.00 52.75 223 ASP A O 1
ATOM 1585 N N . GLY A 1 224 ? -26.656 12.681 15.768 1.00 52.59 224 GLY A N 1
ATOM 1586 C CA . GLY A 1 224 ? -25.392 12.563 16.486 1.00 52.59 224 GLY A CA 1
ATOM 1587 C C . GLY A 1 224 ? -25.527 12.418 18.005 1.00 52.59 224 GLY A C 1
ATOM 1588 O O . GLY A 1 224 ? -24.504 12.314 18.687 1.00 52.59 224 GLY A O 1
ATOM 1589 N N . LYS A 1 225 ? -26.746 12.413 18.563 1.00 49.81 225 LYS A N 1
ATOM 1590 C CA . LYS A 1 225 ? -26.982 12.405 20.018 1.00 49.81 225 LYS A CA 1
ATOM 1591 C C . LYS A 1 225 ? -27.178 11.006 20.583 1.00 49.81 225 LYS A C 1
ATOM 1593 O O . LYS A 1 225 ? -26.893 10.806 21.762 1.00 49.81 225 LYS A O 1
ATOM 1598 N N . ASN A 1 226 ? -27.617 10.059 19.754 1.00 44.44 226 ASN A N 1
ATOM 1599 C CA . ASN A 1 226 ? -27.989 8.710 20.189 1.00 44.44 226 ASN A CA 1
ATOM 1600 C C . ASN A 1 226 ? -27.011 7.606 19.764 1.00 44.44 226 ASN A C 1
ATOM 1602 O O . ASN A 1 226 ? -27.298 6.424 19.943 1.00 44.44 226 ASN A O 1
ATOM 1606 N N . ARG A 1 227 ? -25.840 7.973 19.229 1.00 52.81 227 ARG A N 1
ATOM 1607 C CA . ARG A 1 227 ? -24.797 6.996 18.910 1.00 52.81 227 ARG A CA 1
ATOM 1608 C C . ARG A 1 227 ? -24.367 6.301 20.210 1.00 52.81 227 ARG A C 1
ATOM 1610 O O . ARG A 1 227 ? -24.065 7.020 21.172 1.00 52.81 227 ARG A O 1
ATOM 1617 N N . PRO A 1 228 ? -24.311 4.954 20.271 1.00 49.50 228 PRO A N 1
ATOM 1618 C CA . PRO A 1 228 ? -23.781 4.254 21.434 1.00 49.50 228 PRO A CA 1
ATOM 1619 C C . PRO A 1 228 ? -22.442 4.886 21.805 1.00 49.50 228 PRO A C 1
ATOM 1621 O O . PRO A 1 228 ? -21.547 4.991 20.961 1.00 49.50 228 PRO A O 1
ATOM 1624 N N . LYS A 1 229 ? -22.323 5.404 23.035 1.00 50.91 229 LYS A N 1
ATOM 1625 C CA . LYS A 1 229 ? -21.063 5.993 23.492 1.00 50.91 229 LYS A CA 1
ATOM 1626 C C . LYS A 1 229 ? -20.028 4.886 23.469 1.00 50.91 229 LYS A C 1
ATOM 1628 O O . LYS A 1 229 ? -20.042 4.004 24.321 1.00 50.91 229 LYS A O 1
ATOM 1633 N N . LEU A 1 230 ? -19.152 4.952 22.477 1.00 57.97 230 LEU A N 1
ATOM 1634 C CA . LEU A 1 230 ? -18.026 4.058 22.381 1.00 57.97 230 LEU A CA 1
ATOM 1635 C C . LEU A 1 230 ? -17.175 4.254 23.634 1.00 57.97 230 LEU A C 1
ATOM 1637 O O . LEU A 1 230 ? -16.661 5.355 23.845 1.00 57.97 230 LEU A O 1
ATOM 1641 N N . ASP A 1 231 ? -17.069 3.230 24.478 1.00 61.97 231 ASP A N 1
ATOM 1642 C CA . ASP A 1 231 ? -16.203 3.300 25.648 1.00 61.97 231 ASP A CA 1
ATOM 1643 C C . ASP A 1 231 ? -14.756 3.478 25.153 1.00 61.97 231 ASP A C 1
ATOM 1645 O O . ASP A 1 231 ? -14.246 2.596 24.456 1.00 61.97 231 ASP A O 1
ATOM 1649 N N . PRO A 1 232 ? -14.067 4.596 25.457 1.00 53.59 232 PRO A N 1
ATOM 1650 C CA . PRO A 1 232 ? -12.672 4.794 25.072 1.00 53.59 232 PRO A CA 1
ATOM 1651 C C . PRO A 1 232 ? -11.736 3.694 25.593 1.00 53.59 232 PRO A C 1
ATOM 1653 O O . PRO A 1 232 ? -10.668 3.497 25.013 1.00 53.59 232 PRO A O 1
ATOM 1656 N N . ALA A 1 233 ? -12.137 2.970 26.647 1.00 56.75 233 ALA A N 1
ATOM 1657 C CA . ALA A 1 233 ? -11.421 1.818 27.186 1.00 56.75 233 ALA A CA 1
ATOM 1658 C C . ALA A 1 233 ? -11.620 0.517 26.380 1.00 56.75 233 ALA A C 1
ATOM 1660 O O . ALA A 1 233 ? -10.913 -0.455 26.640 1.00 56.75 233 ALA A O 1
ATOM 1661 N N . SER A 1 234 ? -12.526 0.487 25.392 1.00 71.81 234 SER A N 1
ATOM 1662 C CA . SER A 1 234 ? -12.796 -0.706 24.567 1.00 71.81 234 SER A CA 1
ATOM 1663 C C . SER A 1 234 ? -11.590 -1.165 23.745 1.00 71.81 234 SER A C 1
ATOM 1665 O O . SER A 1 234 ? -11.409 -2.363 23.542 1.00 71.81 234 SER A O 1
ATOM 1667 N N . ILE A 1 235 ? -10.738 -0.228 23.315 1.00 89.00 235 ILE A N 1
ATOM 1668 C CA . ILE A 1 235 ? -9.477 -0.529 22.634 1.00 89.00 235 ILE A CA 1
ATOM 1669 C C . ILE A 1 235 ? -8.315 -0.191 23.558 1.00 89.00 235 ILE A C 1
ATOM 1671 O O . ILE A 1 235 ? -7.958 0.971 23.774 1.00 89.00 235 ILE A O 1
ATOM 1675 N N . THR A 1 236 ? -7.689 -1.242 24.070 1.00 92.44 236 THR A N 1
ATOM 1676 C CA . THR A 1 236 ? -6.467 -1.157 24.868 1.00 92.44 236 THR A CA 1
ATOM 1677 C C . THR A 1 236 ? -5.285 -0.649 24.029 1.00 92.44 236 THR A C 1
ATOM 1679 O O . THR A 1 236 ? -5.270 -0.807 22.804 1.00 92.44 236 THR A O 1
ATOM 1682 N N . PRO A 1 237 ? -4.222 -0.108 24.654 1.00 93.44 237 PRO A N 1
ATOM 1683 C CA . PRO A 1 237 ? -2.999 0.259 23.938 1.00 93.44 237 PRO A CA 1
ATOM 1684 C C . PRO A 1 237 ? -2.396 -0.895 23.126 1.00 93.44 237 PRO A C 1
ATOM 1686 O O . PRO A 1 237 ? -1.893 -0.676 22.030 1.00 93.44 237 PRO A O 1
ATOM 1689 N N . MET A 1 238 ? -2.490 -2.131 23.627 1.00 93.94 238 MET A N 1
ATOM 1690 C CA . MET A 1 238 ? -1.998 -3.310 22.913 1.00 93.94 238 MET A CA 1
ATOM 1691 C C . MET A 1 238 ? -2.830 -3.607 21.656 1.00 93.94 238 MET A C 1
ATOM 1693 O O . MET A 1 238 ? -2.269 -3.863 20.592 1.00 93.94 238 MET A O 1
ATOM 1697 N N . GLN A 1 239 ? -4.161 -3.507 21.736 1.00 95.31 239 GLN A N 1
ATOM 1698 C CA . GLN A 1 239 ? -5.034 -3.611 20.560 1.00 95.31 239 GLN A CA 1
ATOM 1699 C C . GLN A 1 239 ? -4.788 -2.462 19.570 1.00 95.31 239 GLN A C 1
ATOM 1701 O O . GLN A 1 239 ? -4.751 -2.694 18.365 1.00 95.31 239 GLN A O 1
ATOM 1706 N N . MET A 1 240 ? -4.526 -1.242 20.049 1.00 96.31 240 MET A N 1
ATOM 1707 C CA . MET A 1 240 ? -4.138 -0.119 19.187 1.00 96.31 240 MET A CA 1
ATOM 1708 C C . MET A 1 240 ? -2.817 -0.390 18.452 1.00 96.31 240 MET A C 1
ATOM 1710 O O . MET A 1 240 ? -2.699 -0.048 17.275 1.00 96.31 240 MET A O 1
ATOM 1714 N N . THR A 1 241 ? -1.836 -1.023 19.103 1.00 97.06 241 THR A N 1
ATOM 1715 C CA . THR A 1 241 ? -0.586 -1.462 18.460 1.00 97.06 241 THR A CA 1
ATOM 1716 C C . THR A 1 241 ? -0.862 -2.465 17.343 1.00 97.06 241 THR A C 1
ATOM 1718 O O . THR A 1 241 ? -0.361 -2.286 16.235 1.00 97.06 241 THR A O 1
ATOM 1721 N N . MET A 1 242 ? -1.700 -3.473 17.603 1.00 97.38 242 MET A N 1
ATOM 1722 C CA . MET A 1 242 ? -2.104 -4.456 16.593 1.00 97.38 242 MET A CA 1
ATOM 1723 C C . MET A 1 242 ? -2.795 -3.788 15.395 1.00 97.38 242 MET A C 1
ATOM 1725 O O . MET A 1 242 ? -2.386 -3.999 14.256 1.00 97.38 242 MET A O 1
ATOM 1729 N N . LEU A 1 243 ? -3.782 -2.921 15.645 1.00 97.62 243 LEU A N 1
ATOM 1730 C CA . LEU A 1 243 ? -4.485 -2.166 14.600 1.00 97.62 243 LEU A CA 1
ATOM 1731 C C . LEU A 1 243 ? -3.534 -1.291 13.781 1.00 97.62 243 LEU A C 1
ATOM 1733 O O . LEU A 1 243 ? -3.621 -1.270 12.559 1.00 97.62 243 LEU A O 1
ATOM 1737 N N . SER A 1 244 ? -2.606 -0.598 14.444 1.00 98.38 244 SER A N 1
ATOM 1738 C CA . SER A 1 244 ? -1.620 0.269 13.786 1.00 98.38 244 SER A CA 1
ATOM 1739 C C . SER A 1 244 ? -0.686 -0.526 12.872 1.00 98.38 244 SER A C 1
ATOM 1741 O O . SER A 1 244 ? -0.426 -0.108 11.746 1.00 98.38 244 SER A O 1
ATOM 1743 N N . ALA A 1 245 ? -0.213 -1.688 13.332 1.00 98.00 245 ALA A N 1
ATOM 1744 C CA . ALA A 1 245 ? 0.655 -2.557 12.544 1.00 98.00 245 ALA A CA 1
ATOM 1745 C C . ALA A 1 245 ? -0.058 -3.082 11.289 1.00 98.00 245 ALA A C 1
ATOM 1747 O O . ALA A 1 245 ? 0.491 -2.986 10.190 1.00 98.00 245 ALA A O 1
ATOM 1748 N N . VAL A 1 246 ? -1.294 -3.566 11.444 1.00 98.12 246 VAL A N 1
ATOM 1749 C CA . VAL A 1 246 ? -2.094 -4.072 10.321 1.00 98.12 246 VAL A CA 1
ATOM 1750 C C . VAL A 1 246 ? -2.492 -2.942 9.366 1.00 98.12 246 VAL A C 1
ATOM 1752 O O . VAL A 1 246 ? -2.464 -3.141 8.157 1.00 98.12 246 VAL A O 1
ATOM 1755 N N . ALA A 1 247 ? -2.789 -1.738 9.864 1.00 98.56 247 ALA A N 1
ATOM 1756 C CA . ALA A 1 247 ? -3.063 -0.578 9.014 1.00 98.56 247 ALA A CA 1
ATOM 1757 C C . ALA A 1 247 ? -1.853 -0.195 8.152 1.00 98.56 247 ALA A C 1
ATOM 1759 O O . ALA A 1 247 ? -2.006 0.010 6.949 1.00 98.56 247 ALA A O 1
ATOM 1760 N N . ALA A 1 248 ? -0.650 -0.157 8.733 1.00 98.62 248 ALA A N 1
ATOM 1761 C CA . ALA A 1 248 ? 0.576 0.090 7.976 1.00 98.62 248 ALA A CA 1
ATOM 1762 C C . ALA A 1 248 ? 0.805 -0.989 6.901 1.00 98.62 248 ALA A C 1
ATOM 1764 O O . ALA A 1 248 ? 1.107 -0.659 5.757 1.00 98.62 248 ALA A O 1
ATOM 1765 N N . GLN A 1 249 ? 0.602 -2.269 7.237 1.00 98.00 249 GLN A N 1
ATOM 1766 C CA . GLN A 1 249 ? 0.709 -3.375 6.276 1.00 98.00 249 GLN A CA 1
ATOM 1767 C C . GLN A 1 249 ? -0.336 -3.285 5.155 1.00 98.00 249 GLN A C 1
ATOM 1769 O O . GLN A 1 249 ? -0.008 -3.502 3.993 1.00 98.00 249 GLN A O 1
ATOM 1774 N N . ALA A 1 250 ? -1.586 -2.947 5.478 1.00 98.38 250 ALA A N 1
ATOM 1775 C CA . ALA A 1 250 ? -2.646 -2.793 4.486 1.00 98.38 250 ALA A CA 1
ATOM 1776 C C . ALA A 1 250 ? -2.348 -1.637 3.519 1.00 98.38 250 ALA A C 1
ATOM 1778 O O . ALA A 1 250 ? -2.571 -1.772 2.322 1.00 98.38 250 ALA A O 1
ATOM 1779 N N . VAL A 1 251 ? -1.802 -0.520 4.006 1.00 98.81 251 VAL A N 1
ATOM 1780 C CA . VAL A 1 251 ? -1.398 0.604 3.145 1.00 98.81 251 VAL A CA 1
ATOM 1781 C C . VAL A 1 251 ? -0.230 0.229 2.240 1.00 98.81 251 VAL A C 1
ATOM 1783 O O . VAL A 1 251 ? -0.287 0.503 1.044 1.00 98.81 251 VAL A O 1
ATOM 1786 N N . GLU A 1 252 ? 0.797 -0.427 2.785 1.00 98.69 252 GLU A N 1
ATOM 1787 C CA . GLU A 1 252 ? 1.940 -0.930 2.014 1.00 98.69 252 GLU A CA 1
ATOM 1788 C C . GLU A 1 252 ? 1.467 -1.842 0.868 1.00 98.69 252 GLU A C 1
ATOM 1790 O O . GLU A 1 252 ? 1.761 -1.581 -0.299 1.00 98.69 252 GLU A O 1
ATOM 1795 N N . ARG A 1 253 ? 0.629 -2.839 1.181 1.00 98.38 253 ARG A N 1
ATOM 1796 C CA . ARG A 1 253 ? 0.039 -3.761 0.197 1.00 98.38 253 ARG A CA 1
ATOM 1797 C C . ARG A 1 253 ? -0.862 -3.053 -0.814 1.00 98.38 253 ARG A C 1
ATOM 1799 O O . ARG A 1 253 ? -0.779 -3.342 -2.003 1.00 98.38 253 ARG A O 1
ATOM 1806 N N . ALA A 1 254 ? -1.697 -2.106 -0.382 1.00 98.50 254 ALA A N 1
ATOM 1807 C CA . ALA A 1 254 ? -2.569 -1.342 -1.277 1.00 98.50 254 ALA A CA 1
ATOM 1808 C C . ALA A 1 254 ? -1.762 -0.531 -2.305 1.00 98.50 254 ALA A C 1
ATOM 1810 O O . ALA A 1 254 ? -2.135 -0.473 -3.477 1.00 98.50 254 ALA A O 1
ATOM 1811 N N . ILE A 1 255 ? -0.630 0.049 -1.897 1.00 98.44 255 ILE A N 1
ATOM 1812 C CA . ILE A 1 255 ? 0.284 0.737 -2.815 1.00 98.44 255 ILE A CA 1
ATOM 1813 C C . ILE A 1 255 ? 0.888 -0.259 -3.811 1.00 98.44 255 ILE A C 1
ATOM 1815 O O . ILE A 1 255 ? 0.873 0.014 -5.011 1.00 98.44 255 ILE A O 1
ATOM 1819 N N . VAL A 1 256 ? 1.331 -1.437 -3.364 1.00 98.00 256 VAL A N 1
ATOM 1820 C CA . VAL A 1 256 ? 1.837 -2.484 -4.270 1.00 98.00 256 VAL A CA 1
ATOM 1821 C C . VAL A 1 256 ? 0.763 -2.910 -5.276 1.00 98.00 256 VAL A C 1
ATOM 1823 O O . VAL A 1 256 ? 1.024 -2.873 -6.477 1.00 98.00 256 VAL A O 1
ATOM 1826 N N . HIS A 1 257 ? -0.465 -3.197 -4.829 1.00 97.81 257 HIS A N 1
ATOM 1827 C CA . HIS A 1 257 ? -1.600 -3.478 -5.717 1.00 97.81 257 HIS A CA 1
ATOM 1828 C C . HIS A 1 257 ? -1.790 -2.375 -6.764 1.00 97.81 257 HIS A C 1
ATOM 1830 O O . HIS A 1 257 ? -1.957 -2.672 -7.943 1.00 97.81 257 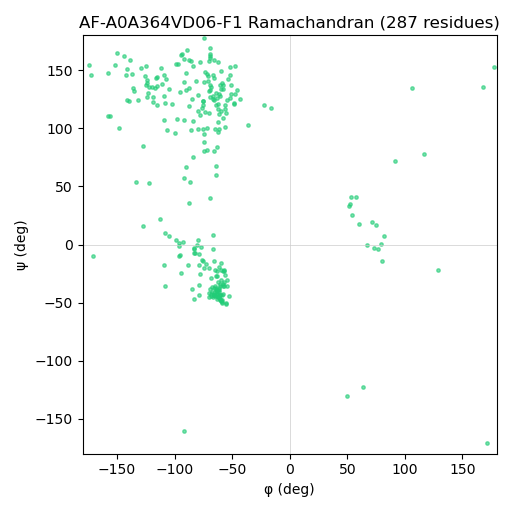HIS A O 1
ATOM 1836 N N . SER A 1 258 ? -1.711 -1.102 -6.362 1.00 97.00 258 SER A N 1
ATOM 1837 C CA . SER A 1 258 ? -1.875 0.021 -7.293 1.00 97.00 258 SER A CA 1
ATOM 1838 C C . SER A 1 258 ? -0.821 0.040 -8.409 1.00 97.00 258 SER A C 1
ATOM 1840 O O . SER A 1 258 ? -1.159 0.367 -9.546 1.00 97.00 258 SER A O 1
ATOM 1842 N N . VAL A 1 259 ? 0.427 -0.326 -8.090 1.00 96.00 259 VAL A N 1
ATOM 1843 C CA . VAL A 1 259 ? 1.576 -0.313 -9.009 1.00 96.00 259 VAL A CA 1
ATOM 1844 C C . VAL A 1 259 ? 1.548 -1.525 -9.934 1.00 96.00 259 VAL A C 1
ATOM 1846 O O . VAL A 1 259 ? 1.766 -1.377 -11.134 1.00 96.00 259 VAL A O 1
ATOM 1849 N N . LEU A 1 260 ? 1.246 -2.711 -9.397 1.00 96.00 260 LEU A N 1
ATOM 1850 C CA . LEU A 1 260 ? 1.138 -3.945 -10.182 1.00 96.00 260 LEU A CA 1
ATOM 1851 C C . LEU A 1 260 ? -0.036 -3.889 -11.174 1.00 96.00 260 LEU A C 1
ATOM 1853 O O . LEU A 1 260 ? 0.096 -4.345 -12.306 1.00 96.00 260 LEU A O 1
ATOM 1857 N N . ALA A 1 261 ? -1.153 -3.285 -10.763 1.00 96.00 261 ALA A N 1
ATOM 1858 C CA . ALA A 1 261 ? -2.368 -3.117 -11.562 1.00 96.00 261 ALA A CA 1
ATOM 1859 C C . ALA A 1 261 ? -2.341 -1.907 -12.516 1.00 96.00 261 ALA A C 1
ATOM 1861 O O . ALA A 1 261 ? -3.332 -1.647 -13.206 1.00 96.00 261 ALA A O 1
ATOM 1862 N N . ALA A 1 262 ? -1.277 -1.098 -12.494 1.00 94.62 262 ALA A N 1
ATOM 1863 C CA . ALA A 1 262 ? -1.194 0.098 -13.323 1.00 94.62 262 ALA A CA 1
ATOM 1864 C C . ALA A 1 262 ? -1.009 -0.269 -14.797 1.00 94.62 262 ALA A C 1
ATOM 1866 O O . ALA A 1 262 ? -0.248 -1.169 -15.138 1.00 94.62 262 ALA A O 1
ATOM 1867 N N . GLU A 1 263 ? -1.672 0.484 -15.671 1.00 92.69 263 GLU A N 1
ATOM 1868 C CA . GLU A 1 263 ? -1.567 0.370 -17.126 1.00 92.69 263 GLU A CA 1
ATOM 1869 C C . GLU A 1 263 ? -0.985 1.671 -17.685 1.00 92.69 263 GLU A C 1
ATOM 1871 O O . GLU A 1 263 ? -1.325 2.747 -17.181 1.00 92.69 263 GLU A O 1
ATOM 1876 N N . PRO A 1 264 ? -0.137 1.626 -18.724 1.00 90.88 264 PRO A N 1
ATOM 1877 C CA . PRO A 1 264 ? 0.420 2.841 -19.301 1.00 90.88 264 PRO A CA 1
ATOM 1878 C C . PRO A 1 264 ? -0.666 3.799 -19.787 1.00 90.88 264 PRO A C 1
ATOM 1880 O O . PRO A 1 264 ? -1.656 3.401 -20.405 1.00 90.88 264 PRO A O 1
ATOM 1883 N N . MET A 1 265 ? -0.479 5.088 -19.510 1.00 88.75 265 MET A N 1
ATOM 1884 C CA . MET A 1 265 ? -1.442 6.121 -19.882 1.00 88.75 265 MET A CA 1
ATOM 1885 C C . MET A 1 265 ? -0.789 7.492 -19.948 1.00 88.75 265 MET A C 1
ATOM 1887 O O . MET A 1 265 ? 0.097 7.784 -19.152 1.00 88.75 265 MET A O 1
ATOM 1891 N N . PHE A 1 266 ? -1.278 8.354 -20.844 1.00 88.19 266 PHE A N 1
ATOM 1892 C CA . PHE A 1 266 ? -0.793 9.734 -20.988 1.00 88.19 266 PHE A CA 1
ATOM 1893 C C . PHE A 1 266 ? 0.732 9.806 -21.178 1.00 88.19 266 PHE A C 1
ATOM 1895 O O . PHE A 1 266 ? 1.397 10.636 -20.563 1.00 88.19 266 PHE A O 1
ATOM 1902 N N . ASP A 1 267 ? 1.276 8.889 -21.984 1.00 85.62 267 ASP A N 1
ATOM 1903 C CA . ASP A 1 267 ? 2.715 8.727 -22.243 1.00 85.62 267 ASP A CA 1
ATOM 1904 C C . ASP A 1 267 ? 3.566 8.406 -20.997 1.00 85.62 267 ASP A C 1
ATOM 1906 O O . ASP A 1 267 ? 4.791 8.531 -21.016 1.00 85.62 267 ASP A O 1
ATOM 1910 N N . VAL A 1 268 ? 2.931 7.950 -19.913 1.00 87.50 268 VAL A N 1
ATOM 1911 C CA . VAL A 1 268 ? 3.593 7.455 -18.702 1.00 87.50 268 VAL A CA 1
ATOM 1912 C C . VAL A 1 268 ? 3.563 5.930 -18.699 1.00 87.50 268 VAL A C 1
ATOM 1914 O O . VAL A 1 268 ? 2.488 5.325 -18.707 1.00 87.50 268 VAL A O 1
ATOM 1917 N N . LEU A 1 269 ? 4.745 5.312 -18.661 1.00 90.38 269 LEU A N 1
ATOM 1918 C CA . LEU A 1 269 ? 4.900 3.857 -18.605 1.00 90.38 269 LEU A CA 1
ATOM 1919 C C . LEU A 1 269 ? 4.480 3.308 -17.243 1.00 90.38 269 LEU A C 1
ATOM 1921 O O . LEU A 1 269 ? 4.726 3.924 -16.203 1.00 90.38 269 LEU A O 1
ATOM 1925 N N . SER A 1 270 ? 3.892 2.118 -17.240 1.00 92.69 270 SER A N 1
ATOM 1926 C CA . SER A 1 270 ? 3.642 1.381 -16.000 1.00 92.69 270 SER A CA 1
ATOM 1927 C C . SER A 1 270 ? 4.862 0.558 -15.589 1.00 92.69 270 SER A C 1
ATOM 1929 O O . SER A 1 270 ? 5.718 0.214 -16.409 1.00 92.69 270 SER A O 1
ATOM 1931 N N . TRP A 1 271 ? 4.944 0.227 -14.300 1.00 94.25 271 TRP A N 1
ATOM 1932 C CA . TRP A 1 271 ? 5.977 -0.683 -13.816 1.00 94.25 271 TRP A CA 1
ATOM 1933 C C . TRP A 1 271 ? 5.841 -2.076 -14.452 1.00 94.25 271 TRP A C 1
ATOM 1935 O O . TRP A 1 271 ? 6.835 -2.631 -14.918 1.00 94.25 271 TRP A O 1
ATOM 1945 N N . SER A 1 272 ? 4.616 -2.609 -14.514 1.00 92.44 272 SER A N 1
ATOM 1946 C CA . SER A 1 272 ? 4.301 -3.939 -15.053 1.00 92.44 272 SER A CA 1
ATOM 1947 C C . SER A 1 272 ? 4.683 -4.063 -16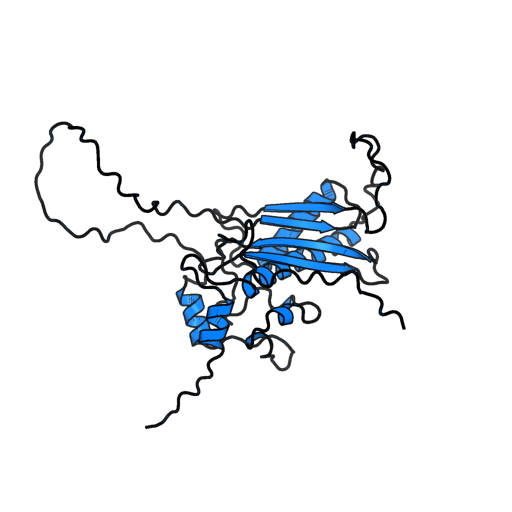.528 1.00 92.44 272 SER A C 1
ATOM 1949 O O . SER A 1 272 ? 5.287 -5.056 -16.923 1.00 92.44 272 SER A O 1
ATOM 1951 N N . GLU A 1 273 ? 4.434 -3.029 -17.335 1.00 90.94 273 GLU A N 1
ATOM 1952 C CA . GLU A 1 273 ? 4.854 -2.999 -18.737 1.00 90.94 273 GLU A CA 1
ATOM 1953 C C . GLU A 1 273 ? 6.372 -3.127 -18.882 1.00 90.94 273 GLU A C 1
ATOM 1955 O O . GLU A 1 273 ? 6.835 -3.949 -19.671 1.00 90.94 273 GLU A O 1
ATOM 1960 N N . ILE A 1 274 ? 7.151 -2.362 -18.109 1.00 89.88 274 ILE A N 1
ATOM 1961 C CA . ILE A 1 274 ? 8.617 -2.439 -18.150 1.00 89.88 274 ILE A CA 1
ATOM 1962 C C . ILE A 1 274 ? 9.092 -3.808 -17.641 1.00 89.88 274 ILE A C 1
ATOM 1964 O O . ILE A 1 274 ? 9.972 -4.422 -18.248 1.00 89.88 274 ILE A O 1
ATOM 1968 N N . ALA A 1 275 ? 8.504 -4.297 -16.549 1.00 88.25 275 ALA A N 1
ATOM 1969 C CA . ALA A 1 275 ? 8.867 -5.569 -15.939 1.00 88.25 275 ALA A CA 1
ATOM 1970 C C . ALA A 1 275 ? 8.602 -6.767 -16.865 1.00 88.25 275 ALA A C 1
ATOM 1972 O O . ALA A 1 275 ? 9.448 -7.652 -16.943 1.00 88.25 275 ALA A O 1
ATOM 1973 N N . GLU A 1 276 ? 7.497 -6.788 -17.610 1.00 84.06 276 GLU A N 1
ATOM 1974 C CA . GLU A 1 276 ? 7.167 -7.894 -18.520 1.00 84.06 276 GLU A CA 1
ATOM 1975 C C . GLU A 1 276 ? 7.870 -7.759 -19.880 1.00 84.06 276 GLU A C 1
ATOM 1977 O O . GLU A 1 276 ? 8.510 -8.703 -20.339 1.00 84.06 276 GLU A O 1
ATOM 1982 N N . HIS A 1 277 ? 7.839 -6.580 -20.513 1.00 79.50 277 HIS A N 1
ATOM 1983 C CA . HIS A 1 277 ? 8.364 -6.414 -21.879 1.00 79.50 277 HIS A CA 1
ATOM 1984 C C . HIS A 1 277 ? 9.888 -6.329 -21.945 1.00 79.50 277 HIS A C 1
ATOM 1986 O O . HIS A 1 277 ? 10.474 -6.629 -22.982 1.00 79.50 277 HIS A O 1
ATOM 1992 N N . VAL A 1 278 ? 10.540 -5.902 -20.861 1.00 69.88 278 VAL A N 1
ATOM 1993 C CA . VAL A 1 278 ? 12.008 -5.838 -20.778 1.00 69.88 278 VAL A CA 1
ATOM 1994 C C . VAL A 1 278 ? 12.543 -6.915 -19.839 1.00 69.88 278 VAL A C 1
ATOM 1996 O O . VAL A 1 278 ? 13.603 -7.480 -20.093 1.00 69.88 278 VAL A O 1
ATOM 1999 N N . GLY A 1 279 ? 11.815 -7.217 -18.761 1.00 59.34 279 GLY A N 1
ATOM 2000 C CA . GLY A 1 279 ? 12.233 -8.167 -17.728 1.00 59.34 279 GLY A CA 1
ATOM 2001 C C . GLY A 1 279 ? 11.839 -9.627 -17.977 1.00 59.34 279 GLY A C 1
ATOM 2002 O O . GLY A 1 279 ? 12.429 -10.498 -17.333 1.00 59.34 279 GLY A O 1
ATOM 2003 N N . GLY A 1 280 ? 10.880 -9.895 -18.874 1.00 53.69 280 GLY A N 1
ATOM 2004 C CA . GLY A 1 280 ? 10.406 -11.236 -19.249 1.00 53.69 280 GLY A CA 1
ATOM 2005 C C . GLY A 1 280 ? 11.067 -11.826 -20.500 1.00 53.69 280 GLY A C 1
ATOM 2006 O O . GLY A 1 280 ? 10.898 -13.008 -20.784 1.00 53.69 280 GLY A O 1
ATOM 2007 N N . VAL A 1 281 ? 11.849 -11.033 -21.239 1.00 49.94 281 VAL A N 1
ATOM 2008 C CA . VAL A 1 281 ? 12.656 -11.546 -22.350 1.00 49.94 281 VAL A CA 1
ATOM 2009 C C . VAL A 1 281 ? 13.952 -12.082 -21.758 1.00 49.94 281 VAL A C 1
ATOM 2011 O O . VAL A 1 281 ? 14.814 -11.313 -21.321 1.00 49.94 281 VAL A O 1
ATOM 2014 N N . ASP A 1 282 ? 14.083 -13.403 -21.708 1.00 45.97 282 ASP A N 1
ATOM 2015 C CA . ASP A 1 282 ? 15.378 -14.020 -21.469 1.00 45.97 282 ASP A CA 1
ATOM 2016 C C . ASP A 1 282 ? 16.391 -13.480 -22.481 1.00 45.97 282 ASP A C 1
ATOM 2018 O 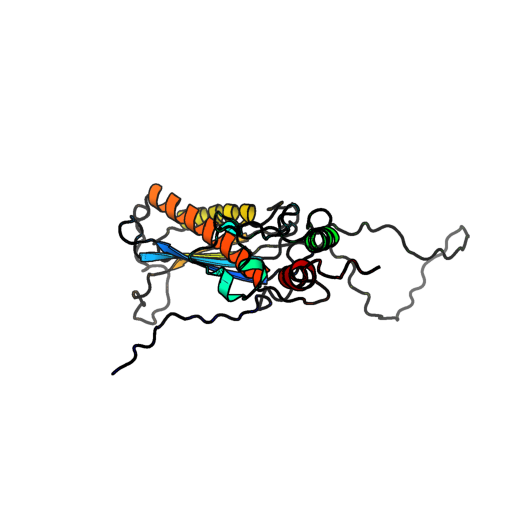O . ASP A 1 282 ? 16.094 -13.273 -23.662 1.00 45.97 282 ASP A O 1
ATOM 2022 N N . ALA A 1 283 ? 17.617 -13.290 -22.001 1.00 43.69 283 ALA A N 1
ATOM 2023 C CA . ALA A 1 283 ? 18.826 -13.098 -22.785 1.00 43.69 283 ALA A CA 1
ATOM 2024 C C . ALA A 1 283 ? 19.146 -14.367 -23.611 1.00 43.69 283 ALA A C 1
ATOM 2026 O O . ALA A 1 283 ? 20.186 -14.997 -23.447 1.00 43.69 283 ALA A O 1
ATOM 2027 N N . GLY A 1 284 ? 18.210 -14.755 -24.477 1.00 34.88 284 GLY A N 1
ATOM 2028 C CA . GLY A 1 284 ? 18.248 -15.891 -25.390 1.00 34.88 284 GLY A CA 1
ATOM 2029 C C . GLY A 1 284 ? 18.299 -15.463 -26.856 1.00 34.88 284 GLY A C 1
ATOM 2030 O O . GLY A 1 284 ? 17.931 -16.242 -27.728 1.00 34.88 284 GLY A O 1
ATOM 2031 N N . ALA A 1 285 ? 18.745 -14.236 -27.149 1.00 37.78 285 ALA A N 1
ATOM 2032 C CA . ALA A 1 285 ? 19.251 -13.919 -28.477 1.00 37.78 285 ALA A CA 1
ATOM 2033 C C . ALA A 1 285 ? 20.645 -14.542 -28.596 1.00 37.78 285 ALA A C 1
ATOM 2035 O O . ALA A 1 285 ? 21.621 -14.035 -28.045 1.00 37.78 285 ALA A O 1
ATOM 2036 N N . GLU A 1 286 ? 20.666 -15.700 -29.249 1.00 36.50 286 GLU A N 1
ATOM 2037 C CA . GLU A 1 286 ? 21.820 -16.423 -29.762 1.00 36.50 286 GLU A CA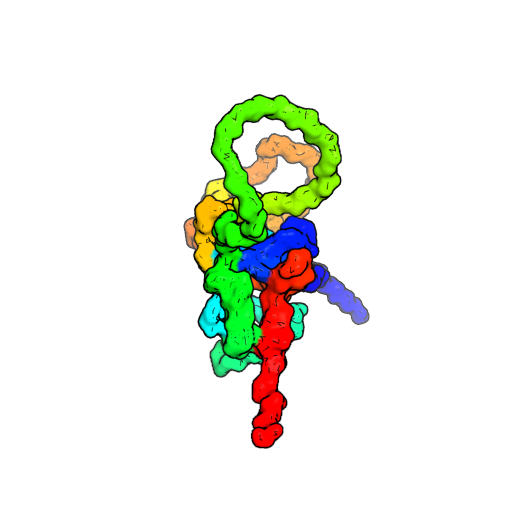 1
ATOM 2038 C C . GLU A 1 286 ? 23.098 -15.580 -29.868 1.00 36.50 286 GLU A C 1
ATOM 2040 O O . GLU A 1 286 ? 23.228 -14.683 -30.702 1.00 36.50 286 GLU A O 1
ATOM 2045 N N . VAL A 1 287 ? 24.114 -15.992 -29.109 1.00 40.16 287 VAL A N 1
ATOM 2046 C CA . VAL A 1 287 ? 25.490 -15.927 -29.597 1.00 40.16 287 VAL A CA 1
ATOM 2047 C C . VAL A 1 287 ? 25.561 -16.861 -30.814 1.00 40.16 287 VAL A C 1
ATOM 2049 O O . VAL A 1 287 ? 25.896 -18.037 -30.704 1.00 40.16 287 VAL A O 1
ATOM 2052 N N . GLN A 1 288 ? 25.178 -16.345 -31.979 1.00 37.16 288 GLN A N 1
ATOM 2053 C CA . GLN A 1 288 ? 25.495 -16.907 -33.288 1.00 37.16 288 GLN A CA 1
ATOM 2054 C C . GLN A 1 288 ? 26.117 -15.819 -34.166 1.00 37.16 288 GLN A C 1
ATOM 2056 O O . GLN A 1 288 ? 25.436 -15.168 -34.956 1.00 37.16 288 GLN A O 1
ATOM 2061 N N . ARG A 1 289 ? 27.433 -15.652 -34.016 1.00 34.34 289 ARG A N 1
ATOM 2062 C CA . ARG A 1 289 ? 28.486 -15.766 -35.047 1.00 34.34 289 ARG A CA 1
ATOM 2063 C C . ARG A 1 289 ? 29.731 -14.996 -34.632 1.00 34.34 289 ARG A C 1
ATOM 2065 O O . ARG A 1 289 ? 29.605 -13.803 -34.291 1.00 34.34 289 ARG A O 1
#

Sequence (289 aa):
DQRSEDPGSNAGTRSSCIGAGRGATAGALKGGFGQASAVFPEGTALAGHVVAAAVVTNPQGSVFDPTTGLPWGIGSEMAGEFAVYELSILGRRDEWGRVAPLNDAAIRRLVGCNIAGTKFPVPENGTGSASTSADPHGGPQTRSQGDSTPTRPSPQSQCNTTIGIIATTAPMTKAQAKRLAMAAHDGLARAVRPAHMPMDGDTFFALSLPASGECETDGTQDDGKNRPKLDPASITPMQMTMLSAVAAQAVERAIVHSVLAAEPMFDVLSWSEIAEHVGGVDAGAEVQR

Foldseek 3Di:
DDDDDDPPPPVDDLAQCDDLLVPADQQLFRFGKFKFKDADPPPDPRHRKMKMKIKRHRFQFAQADLVQLAGQLQVLDDPCVLCSLVQPQQVCADPVRGRGGFDPQLSCVCCVSDPNSGHDDDPPDDPPPDDDDDDDDDDDDDDDDDDPDPPDDDPPPDQTEMEMEMEMQQDDDPVLQVLLFVLLVLLVPRRGPPGPPVSYNYGYGYYHDHRPPPDPPDPDPPPVPPDPPRDNPSQDPVNSVVSSVRSSSRSNVRRSSRQSSHPDDPNRHGSSCSCCVVRVDPPPPDPDD